Protein AF-A0A2P7ZU19-F1 (afdb_monomer_lite)

Structure (mmCIF, N/CA/C/O backbone):
data_AF-A0A2P7ZU19-F1
#
_entry.id   AF-A0A2P7ZU19-F1
#
loop_
_atom_site.group_PDB
_atom_site.id
_atom_site.type_symbol
_atom_site.label_atom_id
_atom_site.label_alt_id
_atom_site.label_comp_id
_atom_site.label_asym_id
_atom_site.label_entity_id
_atom_site.label_seq_id
_atom_site.pdbx_PDB_ins_code
_atom_site.Cartn_x
_atom_site.Cartn_y
_atom_site.Cartn_z
_atom_site.occupancy
_atom_site.B_iso_or_equiv
_atom_site.auth_seq_id
_atom_site.auth_comp_id
_atom_site.auth_asym_id
_atom_site.auth_atom_id
_atom_site.pdbx_PDB_model_num
ATOM 1 N N . MET A 1 1 ? 10.521 -4.221 1.120 1.00 96.62 1 MET A N 1
ATOM 2 C CA . MET A 1 1 ? 10.443 -3.025 1.988 1.00 96.62 1 MET A CA 1
ATOM 3 C C . MET A 1 1 ? 11.461 -1.994 1.527 1.00 96.62 1 MET A C 1
ATOM 5 O O . MET A 1 1 ? 12.602 -2.365 1.265 1.00 96.62 1 MET A O 1
ATOM 9 N N . ALA A 1 2 ? 11.048 -0.732 1.404 1.00 97.19 2 ALA A N 1
ATOM 10 C CA . ALA A 1 2 ? 11.942 0.398 1.151 1.00 97.19 2 ALA A CA 1
ATOM 11 C C . ALA A 1 2 ? 12.211 1.132 2.471 1.00 97.19 2 ALA A C 1
ATOM 13 O O . ALA A 1 2 ? 11.261 1.484 3.163 1.00 97.19 2 ALA A O 1
ATOM 14 N N . SER A 1 3 ? 13.476 1.331 2.839 1.00 97.44 3 SER A N 1
ATOM 15 C CA . SER A 1 3 ? 13.868 1.950 4.107 1.00 97.44 3 SER A CA 1
ATOM 16 C C . SER A 1 3 ? 15.050 2.905 3.942 1.00 97.44 3 SER A C 1
ATOM 18 O O . SER A 1 3 ? 15.648 3.008 2.871 1.00 97.44 3 SER A O 1
ATOM 20 N N . VAL A 1 4 ? 15.407 3.593 5.024 1.00 96.69 4 VAL A N 1
ATOM 21 C CA . VAL A 1 4 ? 16.641 4.383 5.163 1.00 96.69 4 VAL A CA 1
ATOM 22 C C . VAL A 1 4 ? 17.456 3.869 6.354 1.00 96.69 4 VAL A C 1
ATOM 24 O O . VAL A 1 4 ? 16.953 3.067 7.141 1.00 96.69 4 VAL A O 1
ATOM 27 N N . LYS A 1 5 ? 18.707 4.309 6.521 1.00 96.25 5 LYS A N 1
ATOM 28 C CA . LYS A 1 5 ? 19.600 3.878 7.616 1.00 96.25 5 LYS A CA 1
ATOM 29 C C . LYS A 1 5 ? 18.987 4.056 9.000 1.00 96.25 5 LYS A C 1
ATOM 31 O O . LYS A 1 5 ? 19.229 3.251 9.892 1.00 96.25 5 LYS A O 1
ATOM 36 N N . SER A 1 6 ? 18.222 5.128 9.188 1.00 96.38 6 SER A N 1
ATOM 37 C CA . SER A 1 6 ? 17.566 5.445 10.458 1.00 96.38 6 SER A CA 1
ATOM 38 C C . SER A 1 6 ? 16.278 4.651 10.699 1.00 96.38 6 SER A C 1
ATOM 40 O O . SER A 1 6 ? 15.742 4.698 11.808 1.00 96.38 6 SER A O 1
ATOM 42 N N . SER A 1 7 ? 15.771 3.926 9.696 1.00 96.25 7 SER A N 1
ATOM 43 C CA . SER A 1 7 ? 14.558 3.123 9.827 1.00 96.25 7 SER A CA 1
ATOM 44 C C . SER A 1 7 ? 14.768 1.960 10.792 1.00 96.25 7 SER A C 1
ATOM 46 O O . SER A 1 7 ? 15.716 1.184 10.676 1.00 96.25 7 SER A O 1
ATOM 48 N N . LYS A 1 8 ? 13.826 1.785 11.720 1.00 95.06 8 LYS A N 1
ATOM 49 C CA . LYS A 1 8 ? 13.806 0.645 12.639 1.00 95.06 8 LYS A CA 1
ATOM 50 C C . LYS A 1 8 ? 13.021 -0.497 12.006 1.00 95.06 8 LYS A C 1
ATOM 52 O O . LYS A 1 8 ? 11.802 -0.520 12.094 1.00 95.06 8 LYS A O 1
ATOM 57 N N . VAL A 1 9 ? 13.725 -1.430 11.371 1.00 96.38 9 VAL A N 1
ATOM 58 C CA . VAL A 1 9 ? 13.120 -2.557 10.630 1.00 96.38 9 VAL A CA 1
ATOM 59 C C . VAL A 1 9 ? 13.232 -3.906 11.350 1.00 96.38 9 VAL A C 1
ATOM 61 O O . VAL A 1 9 ? 12.776 -4.912 10.821 1.00 96.38 9 VAL A O 1
ATOM 64 N N . GLY A 1 10 ? 13.814 -3.938 12.558 1.00 96.44 10 GLY A N 1
ATOM 65 C CA . GLY A 1 10 ? 13.992 -5.171 13.344 1.00 96.44 10 GLY A CA 1
ATOM 66 C C . GLY A 1 10 ? 12.681 -5.880 13.695 1.00 96.44 10 GLY A C 1
ATOM 67 O O . GLY A 1 10 ? 12.653 -7.102 13.781 1.00 96.44 10 GLY A O 1
ATOM 68 N N . TRP A 1 11 ? 11.575 -5.130 13.762 1.00 96.81 11 TRP A N 1
ATOM 69 C CA . TRP A 1 11 ? 10.239 -5.680 13.999 1.00 96.81 11 TRP A CA 1
ATOM 70 C C . TRP A 1 11 ? 9.831 -6.740 12.967 1.00 96.81 11 TRP A C 1
ATOM 72 O O . TRP A 1 11 ? 9.008 -7.592 13.273 1.00 96.81 11 TRP A O 1
ATOM 82 N N . VAL A 1 12 ? 10.383 -6.698 11.745 1.00 97.31 12 VAL A N 1
ATOM 83 C CA . VAL A 1 12 ? 10.087 -7.695 10.706 1.00 97.31 12 VAL A CA 1
ATOM 84 C C . VAL A 1 12 ? 10.488 -9.085 11.186 1.00 97.31 12 VAL A C 1
ATOM 86 O O . VAL A 1 12 ? 9.725 -10.026 11.016 1.00 97.31 12 VAL A O 1
ATOM 89 N N . ASP A 1 13 ? 11.662 -9.198 11.804 1.00 96.75 13 ASP A N 1
ATOM 90 C CA . ASP A 1 13 ? 12.149 -10.460 12.354 1.00 96.75 13 ASP A CA 1
ATOM 91 C C . ASP A 1 13 ? 11.429 -10.833 13.649 1.00 96.75 13 ASP A C 1
ATOM 93 O O . ASP A 1 13 ? 11.136 -12.000 13.854 1.00 96.75 13 ASP A O 1
ATOM 97 N N . GLU A 1 14 ? 11.105 -9.855 14.497 1.00 96.25 14 GLU A N 1
ATOM 98 C CA . GLU A 1 14 ? 10.465 -10.095 15.799 1.00 96.25 14 GLU A CA 1
ATOM 99 C C . GLU A 1 14 ? 8.992 -10.533 15.676 1.00 96.25 14 GLU A C 1
ATOM 101 O O . GLU A 1 14 ? 8.523 -11.361 16.450 1.00 96.25 14 GLU A O 1
ATOM 106 N N . GLU A 1 15 ? 8.246 -9.984 14.716 1.00 96.81 15 GLU A N 1
ATOM 107 C CA . GLU A 1 15 ? 6.778 -10.111 14.657 1.00 96.81 15 GLU A CA 1
ATOM 108 C C . GLU A 1 15 ? 6.280 -11.044 13.555 1.00 96.81 15 GLU A C 1
ATOM 110 O O . GLU A 1 15 ? 5.115 -11.459 13.561 1.00 96.81 15 GLU A O 1
ATOM 115 N N . LEU A 1 16 ? 7.138 -11.328 12.573 1.00 97.00 16 LEU A N 1
ATOM 116 C CA . LEU A 1 16 ? 6.835 -12.190 11.433 1.00 97.00 16 LEU A CA 1
ATOM 117 C C . LEU A 1 16 ? 7.774 -13.404 11.375 1.00 97.00 16 LEU A C 1
ATOM 119 O O . LEU A 1 16 ? 7.839 -14.053 10.336 1.00 97.00 16 LEU A O 1
ATOM 123 N N . GLU A 1 17 ? 8.490 -13.734 12.457 1.00 96.81 17 GLU A N 1
ATOM 124 C CA . GLU A 1 17 ? 9.427 -14.872 12.514 1.00 96.81 17 GLU A CA 1
ATOM 125 C C . GLU A 1 17 ? 8.802 -16.184 12.014 1.00 96.81 17 GLU A C 1
ATOM 127 O O . GLU A 1 17 ? 9.419 -16.930 11.256 1.00 96.81 17 GLU A O 1
ATOM 132 N N . ASP A 1 18 ? 7.558 -16.452 12.415 1.00 96.94 18 ASP A N 1
ATOM 133 C CA . ASP A 1 18 ? 6.784 -17.641 12.046 1.00 96.94 18 ASP A CA 1
ATOM 134 C C . ASP A 1 18 ? 6.353 -17.649 10.572 1.00 96.94 18 ASP A C 1
ATOM 136 O O . ASP A 1 18 ? 6.031 -18.694 10.012 1.00 96.94 18 ASP A O 1
ATOM 140 N N . LEU A 1 19 ? 6.347 -16.479 9.940 1.00 96.56 19 LEU A N 1
ATOM 141 C CA . LEU A 1 19 ? 5.962 -16.274 8.552 1.00 96.56 19 LEU A CA 1
ATOM 142 C C . LEU A 1 19 ? 7.172 -16.202 7.613 1.00 96.56 19 LEU A C 1
ATOM 144 O O . LEU A 1 19 ? 7.014 -16.426 6.413 1.00 96.56 19 LEU A O 1
ATOM 148 N N . LEU A 1 20 ? 8.368 -15.922 8.131 1.00 97.12 20 LEU A N 1
ATOM 149 C CA . LEU A 1 20 ? 9.601 -15.795 7.360 1.00 97.12 20 LEU A CA 1
ATOM 150 C C . LEU A 1 20 ? 10.299 -17.144 7.152 1.00 97.12 20 LEU A C 1
ATOM 152 O O . LEU A 1 20 ? 10.302 -18.013 8.023 1.00 97.12 20 LEU A O 1
ATOM 156 N N . ALA A 1 21 ? 10.954 -17.313 6.004 1.00 94.62 21 ALA A N 1
ATOM 157 C CA . ALA A 1 21 ? 11.778 -18.482 5.728 1.00 94.62 21 ALA A CA 1
ATOM 158 C C . ALA A 1 21 ? 12.910 -18.621 6.776 1.00 94.62 21 ALA A C 1
ATOM 160 O O . ALA A 1 21 ? 13.563 -17.626 7.103 1.00 94.62 21 ALA A O 1
ATOM 161 N N . PRO A 1 22 ? 13.191 -19.841 7.280 1.00 94.81 22 PRO A N 1
ATOM 162 C CA . PRO A 1 22 ? 12.646 -21.130 6.837 1.00 94.81 22 PRO A CA 1
ATOM 163 C C . PRO A 1 22 ? 11.331 -21.562 7.518 1.00 94.81 22 PRO A C 1
ATOM 165 O O . PRO A 1 22 ? 10.803 -22.611 7.159 1.00 94.81 22 PRO A O 1
ATOM 168 N N . ASN A 1 23 ? 10.819 -20.810 8.495 1.00 94.75 23 ASN A N 1
ATOM 169 C CA . ASN A 1 23 ? 9.655 -21.201 9.303 1.00 94.75 23 ASN A CA 1
ATOM 170 C C . ASN A 1 23 ? 8.317 -20.978 8.582 1.00 94.75 23 ASN A C 1
ATOM 172 O O . ASN A 1 23 ? 7.347 -21.685 8.854 1.00 94.75 23 ASN A O 1
ATOM 176 N N . GLY A 1 24 ? 8.280 -20.031 7.647 1.00 95.00 24 GLY A N 1
ATOM 177 C CA . GLY A 1 24 ? 7.101 -19.692 6.866 1.00 95.00 24 GLY A CA 1
ATOM 178 C C . GLY A 1 24 ? 7.407 -19.355 5.403 1.00 95.00 24 GLY A C 1
ATOM 179 O O . GLY A 1 24 ? 8.545 -19.485 4.943 1.00 95.00 24 GLY A O 1
ATOM 180 N N . PRO A 1 25 ? 6.375 -18.958 4.638 1.00 94.12 25 PRO A N 1
ATOM 181 C CA . PRO A 1 25 ? 6.458 -18.819 3.186 1.00 94.12 25 PRO A CA 1
ATOM 182 C C . PRO A 1 25 ? 7.077 -17.498 2.704 1.00 94.12 25 PRO A C 1
ATOM 184 O O . PRO A 1 25 ? 7.287 -17.340 1.502 1.00 94.12 25 PRO A O 1
ATOM 187 N N . PHE A 1 26 ? 7.331 -16.525 3.585 1.00 94.88 26 PHE A N 1
ATOM 188 C CA . PHE A 1 26 ? 7.829 -15.214 3.180 1.00 94.88 26 PHE A CA 1
ATOM 189 C C . PHE A 1 26 ? 9.351 -15.155 3.098 1.00 94.88 26 PHE A C 1
ATOM 191 O O . PHE A 1 26 ? 10.073 -15.494 4.033 1.00 94.88 26 PHE A O 1
ATOM 198 N N . GLU A 1 27 ? 9.838 -14.568 2.012 1.00 96.06 27 GLU A N 1
ATOM 199 C CA . GLU A 1 27 ? 11.202 -14.066 1.913 1.00 96.06 27 GLU A CA 1
ATOM 200 C C . GLU A 1 27 ? 11.195 -12.542 2.061 1.00 96.06 27 GLU A C 1
ATOM 202 O O . GLU A 1 27 ? 10.410 -11.839 1.416 1.00 96.06 27 GLU A O 1
ATOM 207 N N . LYS A 1 28 ? 12.082 -12.004 2.905 1.00 95.69 28 LYS A N 1
ATOM 208 C CA . LYS A 1 28 ? 12.208 -10.555 3.100 1.00 95.69 28 LYS A CA 1
ATOM 209 C C . LYS A 1 28 ? 13.259 -9.954 2.166 1.00 95.69 28 LYS A C 1
ATOM 211 O O . LYS A 1 28 ? 14.366 -10.467 2.032 1.00 95.69 28 LYS A O 1
ATOM 216 N N . ALA A 1 29 ? 12.940 -8.793 1.599 1.00 97.19 29 ALA A N 1
ATOM 217 C CA . ALA A 1 29 ? 13.881 -7.940 0.878 1.00 97.19 29 ALA A CA 1
ATOM 218 C C . ALA A 1 29 ? 13.810 -6.515 1.446 1.00 97.19 29 ALA A C 1
ATOM 220 O O . ALA A 1 29 ? 12.841 -5.784 1.206 1.00 97.19 29 ALA A O 1
ATOM 221 N N . ILE A 1 30 ? 14.819 -6.134 2.231 1.00 97.50 30 ILE A N 1
ATOM 222 C CA . ILE A 1 30 ? 14.913 -4.824 2.888 1.00 97.50 30 ILE A CA 1
ATOM 223 C C . ILE A 1 30 ? 15.982 -4.003 2.171 1.00 97.50 30 ILE A C 1
ATOM 225 O O . ILE A 1 30 ? 17.168 -4.287 2.304 1.00 97.50 30 ILE A O 1
ATOM 229 N N . TYR A 1 31 ? 15.552 -3.005 1.401 1.00 98.12 31 TYR A N 1
ATOM 230 C CA . TYR A 1 31 ? 16.443 -2.092 0.686 1.00 98.12 31 TYR A CA 1
ATOM 231 C C . TYR A 1 31 ? 16.687 -0.826 1.501 1.00 98.12 31 TYR A C 1
ATOM 233 O O . TYR A 1 31 ? 15.724 -0.192 1.927 1.00 98.12 31 TYR A O 1
ATOM 241 N N . VAL A 1 32 ? 17.949 -0.408 1.621 1.00 97.81 32 VAL A N 1
ATOM 242 C CA . VAL A 1 32 ? 18.343 0.819 2.331 1.00 97.81 32 VAL A CA 1
ATOM 243 C C . VAL A 1 32 ? 18.733 1.897 1.318 1.00 97.81 32 VAL A C 1
ATOM 245 O O . VAL A 1 32 ? 19.755 1.796 0.640 1.00 97.81 32 VAL A O 1
ATOM 248 N N . ALA A 1 33 ? 17.895 2.924 1.174 1.00 96.06 33 ALA A N 1
ATOM 249 C CA . ALA A 1 33 ? 17.991 3.910 0.097 1.00 96.06 33 ALA A CA 1
ATOM 250 C C . ALA A 1 33 ? 19.256 4.783 0.177 1.00 96.06 33 ALA A C 1
ATOM 252 O O . ALA A 1 33 ? 19.894 5.068 -0.837 1.00 96.06 33 ALA A O 1
ATOM 253 N N . ASP A 1 34 ? 19.630 5.191 1.387 1.00 96.12 34 ASP A N 1
ATOM 254 C CA . ASP A 1 34 ? 20.738 6.093 1.709 1.00 96.12 34 ASP A CA 1
ATOM 255 C C . ASP A 1 34 ? 22.005 5.352 2.186 1.00 96.12 34 ASP A C 1
ATOM 257 O O . ASP A 1 34 ? 22.916 5.961 2.755 1.00 96.12 34 ASP A O 1
ATOM 261 N N . ASP A 1 35 ? 22.110 4.045 1.906 1.00 96.06 35 ASP A N 1
ATOM 262 C CA . ASP A 1 35 ? 23.300 3.238 2.183 1.00 96.06 35 ASP A CA 1
ATOM 263 C C . ASP A 1 35 ? 23.800 2.447 0.973 1.00 96.06 35 ASP A C 1
ATOM 265 O O . ASP A 1 35 ? 23.305 1.370 0.661 1.00 96.06 35 ASP A O 1
ATOM 269 N N . ARG A 1 36 ? 24.876 2.919 0.340 1.00 93.75 36 ARG A N 1
ATOM 270 C CA . ARG A 1 36 ? 25.523 2.184 -0.763 1.00 93.75 36 ARG A CA 1
ATOM 271 C C . ARG A 1 36 ? 26.266 0.919 -0.322 1.00 93.75 36 ARG A C 1
ATOM 273 O O . ARG A 1 36 ? 26.723 0.166 -1.173 1.00 93.75 36 ARG A O 1
ATOM 280 N N . THR A 1 37 ? 26.450 0.715 0.982 1.00 95.12 37 THR A N 1
ATOM 281 C CA . THR A 1 37 ? 27.126 -0.469 1.533 1.00 95.12 37 THR A CA 1
ATOM 282 C C . THR A 1 37 ? 26.150 -1.544 2.004 1.00 95.12 37 THR A C 1
ATOM 284 O O . THR A 1 37 ? 26.572 -2.670 2.261 1.00 95.12 37 THR A O 1
ATOM 287 N N . ALA A 1 38 ? 24.850 -1.234 2.076 1.00 96.19 38 ALA A N 1
ATOM 288 C CA . ALA A 1 38 ? 23.836 -2.214 2.438 1.00 96.19 38 ALA A CA 1
ATOM 289 C C . ALA A 1 38 ? 23.743 -3.319 1.369 1.00 96.19 38 ALA A C 1
ATOM 291 O O . ALA A 1 38 ? 23.893 -3.024 0.184 1.00 96.19 38 ALA A O 1
ATOM 292 N N . PRO A 1 39 ? 23.448 -4.582 1.732 1.00 95.56 39 PRO A N 1
ATOM 293 C CA . PRO A 1 39 ? 23.344 -5.671 0.757 1.00 95.56 39 PRO A CA 1
ATOM 294 C C . PRO A 1 39 ? 22.329 -5.405 -0.362 1.00 95.56 39 PRO A C 1
ATOM 296 O O . PRO A 1 39 ? 22.586 -5.720 -1.521 1.00 95.56 39 PRO A O 1
ATOM 299 N N . LEU A 1 40 ? 21.195 -4.787 -0.020 1.00 97.31 40 LEU A N 1
ATOM 300 C CA . LEU A 1 40 ? 20.184 -4.331 -0.967 1.00 97.31 40 LEU A CA 1
ATOM 301 C C . LEU A 1 40 ? 20.088 -2.806 -0.890 1.00 97.31 40 LEU A C 1
ATOM 303 O O . LEU A 1 40 ? 19.724 -2.241 0.141 1.00 97.31 40 LEU A O 1
ATOM 307 N N . HIS A 1 41 ? 20.412 -2.140 -1.991 1.00 96.00 41 HIS A N 1
ATOM 308 C CA . HIS A 1 41 ? 20.367 -0.686 -2.118 1.00 96.00 41 HIS A CA 1
ATOM 309 C C . HIS A 1 41 ? 20.045 -0.297 -3.568 1.00 96.00 41 HIS A C 1
ATOM 311 O O . HIS A 1 41 ? 20.339 -1.058 -4.494 1.00 96.00 41 HIS A O 1
ATOM 317 N N . PRO A 1 42 ? 19.415 0.865 -3.810 1.00 92.69 42 PRO A N 1
ATOM 318 C CA . PRO A 1 42 ? 19.165 1.330 -5.166 1.00 92.69 42 PRO A CA 1
ATOM 319 C C . PRO A 1 42 ? 20.456 1.846 -5.818 1.00 92.69 42 PRO A C 1
ATOM 321 O O . PRO A 1 42 ? 21.357 2.350 -5.151 1.00 92.69 42 PRO A O 1
ATOM 324 N N . ILE A 1 43 ? 20.504 1.830 -7.155 1.00 90.44 43 ILE A N 1
ATOM 325 C CA . ILE A 1 43 ? 21.625 2.389 -7.943 1.00 90.44 43 ILE A CA 1
ATOM 326 C C . ILE A 1 43 ? 21.886 3.864 -7.584 1.00 90.44 43 ILE A C 1
ATOM 328 O O . ILE A 1 43 ? 23.020 4.344 -7.590 1.00 90.44 43 ILE A O 1
ATOM 332 N N . ARG A 1 44 ? 20.818 4.605 -7.280 1.00 93.19 44 ARG A N 1
ATOM 333 C CA . ARG A 1 44 ? 20.856 5.993 -6.825 1.00 93.19 44 ARG A CA 1
ATOM 334 C C . ARG A 1 44 ? 19.655 6.245 -5.922 1.00 93.19 44 ARG A C 1
ATOM 336 O O . ARG A 1 44 ? 18.554 5.807 -6.244 1.00 93.19 44 ARG A O 1
ATOM 343 N N . ASN A 1 45 ? 19.868 6.993 -4.843 1.00 94.88 45 ASN A N 1
ATOM 344 C CA . ASN A 1 45 ? 18.797 7.466 -3.976 1.00 94.88 45 ASN A CA 1
ATOM 345 C C . ASN A 1 45 ? 18.039 8.614 -4.670 1.00 94.88 45 ASN A C 1
ATOM 347 O O . ASN A 1 45 ? 18.457 9.770 -4.597 1.00 94.88 45 ASN A O 1
ATOM 351 N N . LYS A 1 46 ? 17.040 8.265 -5.488 1.00 96.12 46 LYS A N 1
ATOM 352 C CA . LYS A 1 46 ? 16.134 9.200 -6.169 1.00 96.12 46 LYS A CA 1
ATOM 353 C C . LYS A 1 46 ? 14.817 8.502 -6.519 1.00 96.12 46 LYS A C 1
ATOM 355 O O . LYS A 1 46 ? 14.854 7.387 -7.034 1.00 96.12 46 LYS A O 1
ATOM 360 N N . GLY A 1 47 ? 13.693 9.186 -6.342 1.00 94.81 47 GLY A N 1
ATOM 361 C CA . GLY A 1 47 ? 12.334 8.687 -6.513 1.00 94.81 47 GLY A CA 1
ATOM 362 C C . GLY A 1 47 ? 11.815 7.907 -5.311 1.00 94.81 47 GLY A C 1
ATOM 363 O O . GLY A 1 47 ? 10.958 7.052 -5.511 1.00 94.81 47 GLY A O 1
ATOM 364 N N . HIS A 1 48 ? 12.359 8.154 -4.113 1.00 94.50 48 HIS A N 1
ATOM 365 C CA . HIS A 1 48 ? 12.004 7.451 -2.873 1.00 94.50 48 HIS A CA 1
ATOM 366 C C . HIS A 1 48 ? 11.851 5.917 -3.061 1.00 94.50 48 HIS A C 1
ATOM 368 O O . HIS A 1 48 ? 12.723 5.258 -3.640 1.00 94.50 48 HIS A O 1
ATOM 374 N N . GLU A 1 49 ? 10.744 5.331 -2.593 1.00 95.56 49 GLU A N 1
ATOM 375 C CA . GLU A 1 49 ? 10.432 3.908 -2.673 1.00 95.56 49 GLU A CA 1
ATOM 376 C C . GLU A 1 49 ? 10.268 3.404 -4.111 1.00 95.56 49 GLU A C 1
ATOM 378 O O . GLU A 1 49 ? 10.530 2.231 -4.382 1.00 95.56 49 GLU A O 1
ATOM 383 N N . ALA A 1 50 ? 9.928 4.276 -5.066 1.00 97.44 50 ALA A N 1
ATOM 384 C CA . ALA A 1 50 ? 9.630 3.857 -6.430 1.00 97.44 50 ALA A CA 1
ATOM 385 C C . ALA A 1 50 ? 10.833 3.244 -7.149 1.00 97.44 50 ALA A C 1
ATOM 387 O O . ALA A 1 50 ? 10.705 2.205 -7.802 1.00 97.44 50 ALA A O 1
ATOM 388 N N . THR A 1 51 ? 12.028 3.818 -6.986 1.00 97.25 51 THR A N 1
ATOM 389 C CA . THR A 1 51 ? 13.251 3.226 -7.557 1.00 97.25 51 THR A CA 1
ATOM 390 C C . THR A 1 51 ? 13.585 1.885 -6.911 1.00 97.25 51 THR A C 1
ATOM 392 O O . THR A 1 51 ? 14.076 0.985 -7.599 1.00 97.25 51 THR A O 1
ATOM 395 N N . ILE A 1 52 ? 13.305 1.722 -5.616 1.00 97.88 52 ILE A N 1
ATOM 396 C CA . ILE A 1 52 ? 13.512 0.462 -4.896 1.00 97.88 52 ILE A CA 1
ATOM 397 C C . ILE A 1 52 ? 12.540 -0.605 -5.405 1.00 97.88 52 ILE A C 1
ATOM 399 O O . ILE A 1 52 ? 12.981 -1.688 -5.788 1.00 97.88 52 ILE A O 1
ATOM 403 N N . TYR A 1 53 ? 11.243 -0.299 -5.480 1.00 98.56 53 TYR A N 1
ATOM 404 C CA . TYR A 1 53 ? 10.218 -1.243 -5.932 1.00 98.56 53 TYR A CA 1
ATOM 405 C C . TYR A 1 53 ? 10.461 -1.686 -7.373 1.00 98.56 53 TYR A C 1
ATOM 407 O O . TYR A 1 53 ? 10.443 -2.882 -7.667 1.00 98.56 53 TYR A O 1
ATOM 415 N N . LEU A 1 54 ? 10.794 -0.744 -8.262 1.00 98.38 54 LEU A N 1
ATOM 416 C CA . LEU A 1 54 ? 11.165 -1.068 -9.637 1.00 98.38 54 LEU A CA 1
ATOM 417 C C . LEU A 1 54 ? 12.438 -1.913 -9.702 1.00 98.38 54 LEU A C 1
ATOM 419 O O . LEU A 1 54 ? 12.506 -2.824 -10.521 1.00 98.38 54 LEU A O 1
ATOM 423 N N . SER A 1 55 ? 13.439 -1.647 -8.857 1.00 97.81 55 SER A N 1
ATOM 424 C CA . SER A 1 55 ? 14.666 -2.454 -8.834 1.00 97.81 55 SER A CA 1
ATOM 425 C C . SER A 1 55 ? 14.383 -3.883 -8.381 1.00 97.81 55 SER A C 1
ATOM 427 O O . SER A 1 55 ? 14.766 -4.804 -9.091 1.00 97.81 55 SER A O 1
ATOM 429 N N . TYR A 1 56 ? 13.602 -4.075 -7.313 1.00 98.25 56 TYR A N 1
ATOM 430 C CA . TYR A 1 56 ? 13.162 -5.409 -6.895 1.00 98.25 56 TYR A CA 1
ATOM 431 C C . TYR A 1 56 ? 12.463 -6.165 -8.034 1.00 98.25 56 TYR A C 1
ATOM 433 O O . TYR A 1 56 ? 12.827 -7.305 -8.322 1.00 98.25 56 TYR A O 1
ATOM 441 N N . ILE A 1 57 ? 11.508 -5.523 -8.720 1.00 98.62 57 ILE A N 1
ATOM 442 C CA . ILE A 1 57 ? 10.786 -6.132 -9.847 1.00 98.62 57 ILE A CA 1
ATOM 443 C C . ILE A 1 57 ? 11.749 -6.522 -10.974 1.00 98.62 57 ILE A C 1
ATOM 445 O O . ILE A 1 57 ? 11.657 -7.622 -11.510 1.00 98.62 57 ILE A O 1
ATOM 449 N N . ILE A 1 58 ? 12.674 -5.635 -11.347 1.00 98.38 58 ILE A N 1
ATOM 450 C CA . ILE A 1 58 ? 13.628 -5.868 -12.441 1.00 98.38 58 ILE A CA 1
ATOM 451 C C . ILE A 1 58 ? 14.583 -7.017 -12.102 1.00 98.38 58 ILE A C 1
ATOM 453 O O . ILE A 1 58 ? 14.819 -7.889 -12.945 1.00 98.38 58 ILE A O 1
ATOM 457 N N . ASP A 1 59 ? 15.121 -7.020 -10.888 1.00 97.44 59 ASP A N 1
ATOM 458 C CA . ASP A 1 59 ? 16.152 -7.964 -10.463 1.00 97.44 59 ASP A CA 1
ATOM 459 C C . ASP A 1 59 ? 15.564 -9.371 -10.265 1.00 97.44 59 ASP A C 1
ATOM 461 O O . ASP A 1 59 ? 16.229 -10.367 -10.547 1.00 97.44 59 ASP A O 1
ATOM 465 N N . ASN A 1 60 ? 14.285 -9.456 -9.881 1.00 98.00 60 ASN A N 1
ATOM 466 C CA . ASN A 1 60 ? 13.596 -10.716 -9.602 1.00 98.00 60 ASN A CA 1
ATOM 467 C C . ASN A 1 60 ? 12.612 -11.154 -10.692 1.00 98.00 60 ASN A C 1
ATOM 469 O O . ASN A 1 60 ? 12.000 -12.201 -10.533 1.00 98.00 60 ASN A O 1
ATOM 473 N N . TYR A 1 61 ? 12.464 -10.419 -11.799 1.00 98.62 61 TYR A N 1
ATOM 474 C CA . TYR A 1 61 ? 11.414 -10.619 -12.817 1.00 98.62 61 TYR A CA 1
ATOM 475 C C . TYR A 1 61 ? 11.183 -12.094 -13.228 1.00 98.62 61 TYR A C 1
ATOM 477 O O . TYR A 1 61 ? 10.054 -12.597 -13.303 1.00 98.62 61 TYR A O 1
ATOM 485 N N . ASP A 1 62 ? 12.275 -12.832 -13.425 1.00 98.19 62 ASP A N 1
ATOM 486 C CA . ASP A 1 62 ? 12.259 -14.226 -13.880 1.00 98.19 62 ASP A CA 1
ATOM 487 C C . ASP A 1 62 ? 12.036 -15.238 -12.735 1.00 98.19 62 ASP A C 1
ATOM 489 O O . ASP A 1 62 ? 11.679 -16.391 -12.981 1.00 98.19 62 ASP A O 1
ATOM 493 N N . LYS A 1 63 ? 12.155 -14.796 -11.479 1.00 97.44 63 LYS A N 1
ATOM 494 C CA . LYS A 1 63 ? 12.067 -15.597 -10.246 1.00 97.44 63 LYS A CA 1
ATOM 495 C C . LYS A 1 63 ? 11.054 -15.049 -9.228 1.00 97.44 63 LYS A C 1
ATOM 497 O O . LYS A 1 63 ? 11.146 -15.371 -8.051 1.00 97.44 63 LYS A O 1
ATOM 502 N N . LEU A 1 64 ? 10.104 -14.223 -9.669 1.00 97.88 64 LEU A N 1
ATOM 503 C CA . LEU A 1 64 ? 9.104 -13.618 -8.786 1.00 97.88 64 LEU A CA 1
ATOM 504 C C . LEU A 1 64 ? 8.328 -14.691 -7.994 1.00 97.88 64 LEU A C 1
ATOM 506 O O . LEU A 1 64 ? 7.935 -15.709 -8.595 1.00 97.88 64 LEU A O 1
ATOM 510 N N . PRO A 1 65 ? 8.071 -14.452 -6.692 1.00 97.56 65 PRO A N 1
ATOM 511 C CA . PRO A 1 65 ? 7.128 -15.252 -5.917 1.00 97.56 65 PRO A CA 1
ATOM 512 C C . PRO A 1 65 ? 5.707 -15.023 -6.438 1.00 97.56 65 PRO A C 1
ATOM 514 O O . PRO A 1 65 ? 5.462 -14.055 -7.158 1.00 97.56 65 PRO A O 1
ATOM 517 N N . ASP A 1 66 ? 4.763 -15.883 -6.057 1.00 98.00 66 ASP A N 1
ATOM 518 C CA . ASP A 1 66 ? 3.369 -15.779 -6.514 1.00 98.00 66 ASP A CA 1
ATOM 519 C C . ASP A 1 66 ? 2.711 -14.456 -6.093 1.00 98.00 66 ASP A C 1
ATOM 521 O O . ASP A 1 66 ? 1.932 -13.879 -6.856 1.00 98.00 66 ASP A O 1
ATOM 525 N N . VAL A 1 67 ? 3.101 -13.934 -4.924 1.00 98.50 67 VAL A N 1
ATOM 526 C CA . VAL A 1 67 ? 2.717 -12.617 -4.410 1.00 98.50 67 VAL A CA 1
ATOM 527 C C . VAL A 1 67 ? 3.955 -11.855 -3.930 1.00 98.50 67 VAL A C 1
ATOM 529 O O . VAL A 1 67 ? 4.774 -12.385 -3.184 1.00 98.50 67 VAL A O 1
ATOM 532 N N . SER A 1 68 ? 4.084 -10.590 -4.331 1.00 98.69 68 SER A N 1
ATOM 533 C CA . SER A 1 68 ? 5.090 -9.645 -3.824 1.00 98.69 68 SER A CA 1
ATOM 534 C C . SER A 1 68 ? 4.412 -8.501 -3.071 1.00 98.69 68 SER A C 1
ATOM 536 O O . SER A 1 68 ? 3.472 -7.903 -3.592 1.00 98.69 68 SER A O 1
ATOM 538 N N . ILE A 1 69 ? 4.904 -8.172 -1.871 1.00 98.62 69 ILE A N 1
ATOM 539 C CA . ILE A 1 69 ? 4.354 -7.113 -1.009 1.00 98.62 69 ILE A CA 1
ATOM 540 C C . ILE A 1 69 ? 5.353 -5.949 -0.911 1.00 98.62 69 ILE A C 1
ATOM 542 O O . ILE A 1 69 ? 6.503 -6.119 -0.493 1.00 98.62 69 ILE A O 1
ATOM 546 N N . PHE A 1 70 ? 4.906 -4.752 -1.283 1.00 98.62 70 PHE A N 1
ATOM 547 C CA . PHE A 1 70 ? 5.691 -3.520 -1.312 1.00 98.62 70 PHE A CA 1
ATOM 548 C C . PHE A 1 70 ? 5.201 -2.586 -0.206 1.00 98.62 70 PHE A C 1
ATOM 550 O O . PHE A 1 70 ? 4.026 -2.231 -0.167 1.00 98.62 70 PHE A O 1
ATOM 557 N N . VAL A 1 71 ? 6.092 -2.245 0.728 1.00 98.19 71 VAL A N 1
ATOM 558 C CA . VAL A 1 71 ? 5.762 -1.502 1.957 1.00 98.19 71 VAL A CA 1
ATOM 559 C C . VAL A 1 71 ? 6.864 -0.527 2.357 1.00 98.19 71 VAL A C 1
ATOM 561 O O . VAL A 1 71 ? 8.033 -0.694 1.962 1.00 98.19 71 VAL A O 1
ATOM 564 N N . HIS A 1 72 ? 6.473 0.466 3.152 1.00 96.69 72 HIS A N 1
ATOM 565 C CA . HIS A 1 72 ? 7.349 1.367 3.899 1.00 96.69 72 HIS A CA 1
ATOM 566 C C . HIS A 1 72 ? 7.905 0.659 5.156 1.00 96.69 72 HIS A C 1
ATOM 568 O O . HIS A 1 72 ? 7.499 -0.471 5.446 1.00 96.69 72 HIS A O 1
ATOM 574 N N . PRO A 1 73 ? 8.864 1.254 5.892 1.00 96.38 73 PRO A N 1
ATOM 575 C CA . PRO A 1 73 ? 9.506 0.575 7.014 1.00 96.38 73 PRO A CA 1
ATOM 576 C C . PRO A 1 73 ? 8.770 0.747 8.350 1.00 96.38 73 PRO A C 1
ATOM 578 O O . PRO A 1 73 ? 9.032 -0.005 9.291 1.00 96.38 73 PRO A O 1
ATOM 581 N N . ASP A 1 74 ? 7.878 1.732 8.454 1.00 96.00 74 ASP A N 1
ATOM 582 C CA . ASP A 1 74 ? 7.196 2.080 9.697 1.00 96.00 74 ASP A CA 1
ATOM 583 C C . ASP A 1 74 ? 6.088 1.073 10.028 1.00 96.00 74 ASP A C 1
ATOM 585 O O . ASP A 1 74 ? 5.070 0.991 9.338 1.00 96.00 74 ASP A O 1
ATOM 589 N N . ARG A 1 75 ? 6.272 0.320 11.122 1.00 95.31 75 ARG A N 1
ATOM 590 C CA . ARG A 1 75 ? 5.278 -0.652 11.599 1.00 95.31 75 ARG A CA 1
ATOM 591 C C . ARG A 1 75 ? 3.958 0.014 11.981 1.00 95.31 75 ARG A C 1
ATOM 593 O O . ARG A 1 75 ? 2.905 -0.464 11.581 1.00 95.31 75 ARG A O 1
ATOM 600 N N . TRP A 1 76 ? 4.022 1.114 12.732 1.00 96.06 76 TRP A N 1
ATOM 601 C CA . TRP A 1 76 ? 2.851 1.873 13.169 1.00 96.06 76 TRP A CA 1
ATOM 602 C C . TRP A 1 76 ? 2.859 3.266 12.561 1.00 96.06 76 TRP A C 1
ATOM 604 O O . TRP A 1 76 ? 3.734 4.078 12.856 1.00 96.06 76 TRP A O 1
ATOM 614 N N . THR A 1 7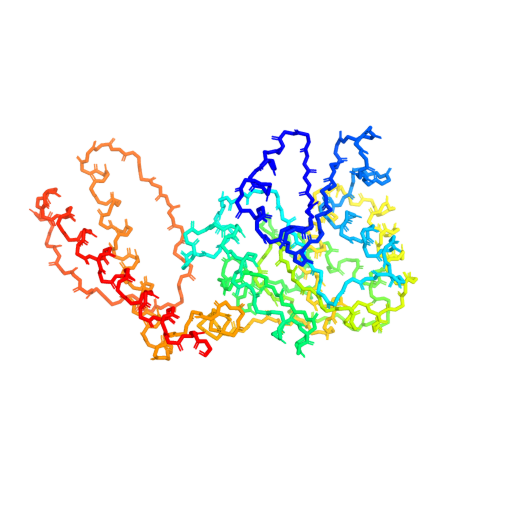7 ? 1.871 3.554 11.724 1.00 92.69 77 THR A N 1
ATOM 615 C CA . THR A 1 77 ? 1.758 4.836 11.022 1.00 92.69 77 THR A CA 1
ATOM 616 C C . THR A 1 77 ? 0.314 5.089 10.605 1.00 92.69 77 THR A C 1
ATOM 618 O O . THR A 1 77 ? -0.464 4.161 10.413 1.00 92.69 77 THR A O 1
ATOM 621 N N . TRP A 1 78 ? -0.052 6.361 10.461 1.00 89.94 78 TRP A N 1
ATOM 622 C CA . TRP A 1 78 ? -1.414 6.810 10.152 1.00 89.94 78 TRP A CA 1
ATOM 623 C C . TRP A 1 78 ? -1.960 6.262 8.823 1.00 89.94 78 TRP A C 1
ATOM 625 O O . TRP A 1 78 ? -3.171 6.183 8.633 1.00 89.94 78 TRP A O 1
ATOM 635 N N . HIS A 1 79 ? -1.077 5.905 7.886 1.00 87.94 79 HIS A N 1
ATOM 636 C CA . HIS A 1 79 ? -1.465 5.376 6.578 1.00 87.94 79 HIS A CA 1
ATOM 637 C C . HIS A 1 79 ? -1.608 3.844 6.560 1.00 87.94 79 HIS A C 1
ATOM 639 O O . HIS A 1 79 ? -1.789 3.264 5.490 1.00 87.94 79 HIS A O 1
ATOM 645 N N . ASN A 1 80 ? -1.524 3.183 7.716 1.00 94.75 80 ASN A N 1
ATOM 646 C CA . ASN A 1 80 ? -1.891 1.777 7.870 1.00 94.75 80 ASN A CA 1
ATOM 647 C C . ASN A 1 80 ? -3.383 1.638 8.213 1.00 94.75 80 ASN A C 1
ATOM 649 O O . ASN A 1 80 ? -4.114 2.615 8.362 1.00 94.75 80 ASN A O 1
ATOM 653 N N . ASN A 1 81 ? -3.864 0.401 8.274 1.00 94.56 81 ASN A N 1
ATOM 654 C CA . ASN A 1 81 ? -5.278 0.124 8.471 1.00 94.56 81 ASN A CA 1
ATOM 655 C C . ASN A 1 81 ? -5.694 0.263 9.944 1.00 94.56 81 ASN A C 1
ATOM 657 O O . ASN A 1 81 ? -5.299 -0.534 10.790 1.00 94.56 81 ASN A O 1
ATOM 661 N N . GLU A 1 82 ? -6.587 1.217 10.216 1.00 92.56 82 GLU A N 1
ATOM 662 C CA . GLU A 1 82 ? -7.113 1.503 11.562 1.00 92.56 82 GLU A CA 1
ATOM 663 C C . GLU A 1 82 ? -7.775 0.297 12.256 1.00 92.56 82 GLU A C 1
ATOM 665 O O . GLU A 1 82 ? -7.542 0.062 13.438 1.00 92.56 82 GLU A O 1
ATOM 670 N N . LEU A 1 83 ? -8.531 -0.535 11.525 1.00 94.25 83 LEU A N 1
ATOM 671 C CA . LEU A 1 83 ? -9.121 -1.769 12.074 1.00 94.25 83 LEU A CA 1
ATOM 672 C C . LEU A 1 83 ? -8.084 -2.829 12.484 1.00 94.25 83 LEU A C 1
ATOM 674 O O . LEU A 1 83 ? -8.443 -3.848 13.064 1.00 94.25 83 LEU A O 1
ATOM 678 N N . MET A 1 84 ? -6.808 -2.594 12.193 1.00 93.81 84 MET A N 1
ATOM 679 C CA . MET A 1 84 ? -5.673 -3.426 12.591 1.00 93.81 84 MET A CA 1
ATOM 680 C C . MET A 1 84 ? -4.712 -2.631 13.479 1.00 93.81 84 MET A C 1
ATOM 682 O O . MET A 1 84 ? -3.507 -2.856 13.450 1.00 93.81 84 MET A O 1
ATOM 686 N N . ASP A 1 85 ? -5.240 -1.647 14.213 1.00 93.88 85 ASP A N 1
ATOM 687 C CA . ASP A 1 85 ? -4.490 -0.796 15.138 1.00 93.88 85 ASP A CA 1
ATOM 688 C C . ASP A 1 85 ? -3.293 -0.090 14.466 1.00 93.88 85 ASP A C 1
ATOM 690 O O . ASP A 1 85 ? -2.275 0.202 15.095 1.00 93.88 85 ASP A O 1
ATOM 694 N N . ASN A 1 86 ? -3.426 0.196 13.162 1.00 95.56 86 ASN A N 1
ATOM 695 C CA . ASN A 1 86 ? -2.389 0.774 12.308 1.00 95.56 86 ASN A CA 1
ATOM 696 C C . ASN A 1 86 ? -1.086 -0.051 12.245 1.00 95.56 86 ASN A C 1
ATOM 698 O O . ASN A 1 86 ? -0.033 0.496 11.908 1.00 95.56 86 ASN A O 1
ATOM 702 N N . ASP A 1 87 ? -1.144 -1.352 12.541 1.00 97.31 87 ASP A N 1
ATOM 703 C CA . ASP A 1 87 ? 0.006 -2.258 12.552 1.00 97.31 87 ASP A CA 1
ATOM 704 C C . ASP A 1 87 ? 0.234 -2.922 11.182 1.00 97.31 87 ASP A C 1
ATOM 706 O O . ASP A 1 87 ? -0.570 -3.729 10.702 1.00 97.31 87 ASP A O 1
ATOM 710 N N . LEU A 1 88 ? 1.379 -2.622 10.567 1.00 97.25 88 LEU A N 1
ATOM 711 C CA . LEU A 1 88 ? 1.814 -3.221 9.308 1.00 97.25 88 LEU A CA 1
ATOM 712 C C . LEU A 1 88 ? 2.080 -4.726 9.434 1.00 97.25 88 LEU A C 1
ATOM 714 O O . LEU A 1 88 ? 1.830 -5.461 8.479 1.00 97.25 88 LEU A O 1
ATOM 718 N N . ALA A 1 89 ? 2.561 -5.203 10.588 1.00 97.38 89 ALA A N 1
ATOM 719 C CA . ALA A 1 89 ? 2.791 -6.631 10.805 1.00 97.38 89 ALA A CA 1
ATOM 720 C C . ALA A 1 89 ? 1.465 -7.400 10.736 1.00 97.38 89 ALA A C 1
ATOM 722 O O . ALA A 1 89 ? 1.361 -8.410 10.037 1.00 97.38 89 ALA A O 1
ATOM 723 N N . GLY A 1 90 ? 0.421 -6.853 11.369 1.00 96.25 90 GLY A N 1
ATOM 724 C CA . GLY A 1 90 ? -0.949 -7.334 11.228 1.00 96.25 90 GLY A CA 1
ATOM 725 C C . GLY A 1 90 ? -1.390 -7.343 9.765 1.00 96.25 90 GLY A C 1
ATOM 726 O O . GLY A 1 90 ? -1.825 -8.379 9.265 1.00 96.25 90 GLY A O 1
ATOM 727 N N . MET A 1 91 ? -1.238 -6.222 9.053 1.00 97.19 91 MET A N 1
ATOM 728 C CA . MET A 1 91 ? -1.621 -6.130 7.637 1.00 97.19 91 MET A CA 1
ATOM 729 C C . MET A 1 91 ? -0.940 -7.201 6.775 1.00 97.19 91 MET A C 1
ATOM 731 O O . MET A 1 91 ? -1.610 -7.834 5.970 1.00 97.19 91 MET A O 1
ATOM 735 N N . ILE A 1 92 ? 0.358 -7.456 6.952 1.00 97.31 92 ILE A N 1
ATOM 736 C CA . ILE A 1 92 ? 1.067 -8.507 6.203 1.00 97.31 92 ILE A CA 1
ATOM 737 C C . ILE A 1 92 ? 0.527 -9.897 6.562 1.00 97.31 92 ILE A C 1
ATOM 739 O O . ILE A 1 92 ? 0.265 -10.698 5.667 1.00 97.31 92 ILE A O 1
ATOM 743 N N . ARG A 1 93 ? 0.322 -10.174 7.854 1.00 95.88 93 ARG A N 1
ATOM 744 C CA . ARG A 1 93 ? -0.127 -11.479 8.362 1.00 95.88 93 ARG A CA 1
ATOM 745 C C . ARG A 1 93 ? -1.518 -11.874 7.871 1.00 95.88 93 ARG A C 1
ATOM 747 O O . ARG A 1 93 ? -1.742 -13.039 7.559 1.00 95.88 93 ARG A O 1
ATOM 754 N N . TYR A 1 94 ? -2.453 -10.929 7.840 1.00 95.88 94 TYR A N 1
ATOM 755 C CA . TYR A 1 94 ? -3.844 -11.214 7.476 1.00 95.88 94 TYR A CA 1
ATOM 756 C C . TYR A 1 94 ? -4.150 -10.994 5.992 1.00 95.88 94 TYR A C 1
ATOM 758 O O . TYR A 1 94 ? -5.260 -11.312 5.564 1.00 95.88 94 TYR A O 1
ATOM 766 N N . LEU A 1 95 ? -3.199 -10.473 5.206 1.00 97.81 95 LEU A N 1
ATOM 767 C CA . LEU A 1 95 ? -3.389 -10.278 3.773 1.00 97.81 95 LEU A CA 1
ATOM 768 C C . LEU A 1 95 ? -3.707 -11.615 3.088 1.00 97.81 95 LEU A C 1
ATOM 770 O O . LEU A 1 95 ? -2.903 -12.544 3.116 1.00 97.81 95 LEU A O 1
ATOM 774 N N . LYS A 1 96 ? -4.864 -11.696 2.431 1.00 96.94 96 LYS A N 1
ATOM 775 C CA . LYS A 1 96 ? -5.313 -12.884 1.700 1.00 96.94 96 LYS A CA 1
ATOM 776 C C . LYS A 1 96 ? -4.595 -12.985 0.348 1.00 96.94 96 LYS A C 1
ATOM 778 O O . LYS A 1 96 ? -4.865 -12.162 -0.536 1.00 96.94 96 LYS A O 1
ATOM 783 N N . PRO A 1 97 ? -3.698 -13.966 0.134 1.00 96.44 97 PRO A N 1
ATOM 784 C CA . PRO A 1 97 ? -2.980 -14.086 -1.132 1.00 96.44 97 PRO A CA 1
ATOM 785 C C . PRO A 1 97 ? -3.927 -14.362 -2.307 1.00 96.44 97 PRO A C 1
ATOM 787 O O . PRO A 1 97 ? -3.675 -13.881 -3.409 1.00 96.44 97 PRO A O 1
ATOM 790 N N . GLU A 1 98 ? -5.057 -15.038 -2.080 1.00 96.56 98 GLU A N 1
ATOM 791 C CA . GLU A 1 98 ? -6.065 -15.328 -3.107 1.00 96.56 98 GLU A CA 1
ATOM 792 C C . GLU A 1 98 ? -6.635 -14.039 -3.704 1.00 96.56 98 GLU A C 1
ATOM 794 O O . GLU A 1 98 ? -6.799 -13.935 -4.919 1.00 96.56 98 GLU A O 1
ATOM 799 N N . LYS A 1 99 ? -6.875 -13.025 -2.863 1.00 97.50 99 LYS A N 1
ATOM 800 C CA . LYS A 1 99 ? -7.329 -11.700 -3.296 1.00 97.50 99 LYS A CA 1
ATOM 801 C C . LYS A 1 99 ? -6.285 -11.011 -4.172 1.00 97.50 99 LYS A C 1
ATOM 803 O O . LYS A 1 99 ? -6.639 -10.402 -5.180 1.00 97.50 99 LYS A O 1
ATOM 808 N N . VAL A 1 100 ? -5.005 -11.123 -3.812 1.00 98.56 100 VAL A N 1
ATOM 809 C CA . VAL A 1 100 ? -3.903 -10.538 -4.590 1.00 98.56 100 VAL A CA 1
ATOM 810 C C . VAL A 1 100 ? -3.736 -11.244 -5.930 1.00 98.56 100 VAL A C 1
ATOM 812 O O . VAL A 1 100 ? -3.571 -10.578 -6.947 1.00 98.56 100 VAL A O 1
ATOM 815 N N . VAL A 1 101 ? -3.818 -12.575 -5.958 1.00 98.38 101 VAL A N 1
ATOM 816 C CA . VAL A 1 101 ? -3.732 -13.363 -7.195 1.00 98.38 101 VAL A CA 1
ATOM 817 C C . VAL A 1 101 ? -4.912 -13.062 -8.118 1.00 98.38 101 VAL A C 1
ATOM 819 O O . VAL A 1 101 ? -4.692 -12.769 -9.293 1.00 98.38 101 VAL A O 1
ATOM 822 N N . ARG A 1 102 ? -6.141 -13.062 -7.585 1.00 98.00 102 ARG A N 1
ATOM 823 C CA . ARG A 1 102 ? -7.383 -12.813 -8.334 1.00 98.00 102 ARG A CA 1
ATOM 824 C C . ARG A 1 102 ? -7.399 -11.436 -8.998 1.00 98.00 102 ARG A C 1
ATOM 826 O O . ARG A 1 102 ? -7.691 -11.333 -10.186 1.00 98.00 102 ARG A O 1
ATOM 833 N N . ASP A 1 103 ? -7.076 -10.385 -8.248 1.00 98.06 103 ASP A N 1
ATOM 834 C CA . ASP A 1 103 ? -7.173 -9.006 -8.747 1.00 98.06 103 ASP A CA 1
ATOM 835 C C . ASP A 1 103 ? -5.875 -8.554 -9.440 1.00 98.06 103 ASP A C 1
ATOM 837 O O . ASP A 1 103 ? -5.851 -7.662 -10.294 1.00 98.06 103 ASP A O 1
ATOM 841 N N . GLY A 1 104 ? -4.759 -9.183 -9.083 1.00 98.50 104 GLY A N 1
ATOM 842 C CA . GLY A 1 104 ? -3.415 -8.896 -9.558 1.00 98.50 104 GLY A CA 1
ATOM 843 C C . GLY A 1 104 ? -2.759 -7.668 -8.929 1.00 98.50 104 GLY A C 1
ATOM 844 O O . GLY A 1 104 ? -1.537 -7.642 -8.806 1.00 98.50 104 GLY A O 1
ATOM 845 N N . TYR A 1 105 ? -3.546 -6.674 -8.517 1.00 98.62 105 TYR A N 1
ATOM 846 C CA . TYR A 1 105 ? -3.105 -5.480 -7.798 1.00 98.62 105 TYR A CA 1
ATOM 847 C C . TYR A 1 105 ? -4.024 -5.229 -6.605 1.00 98.62 105 TYR A C 1
ATOM 849 O O . TYR A 1 105 ? -5.240 -5.136 -6.767 1.00 98.62 105 TYR A O 1
ATOM 857 N N . VAL A 1 106 ? -3.447 -5.087 -5.413 1.00 98.50 106 VAL A N 1
ATOM 858 C CA . VAL A 1 106 ? -4.186 -4.754 -4.190 1.00 98.50 106 VAL A CA 1
ATOM 859 C C . VAL A 1 106 ? -3.439 -3.657 -3.452 1.00 98.50 106 VAL A C 1
ATOM 861 O O . VAL A 1 106 ? -2.316 -3.869 -3.005 1.00 98.50 106 VAL A O 1
ATOM 864 N N . ASN A 1 107 ? -4.062 -2.493 -3.295 1.00 97.94 107 ASN A N 1
ATOM 865 C CA . ASN A 1 107 ? -3.570 -1.488 -2.359 1.00 97.94 107 ASN A CA 1
ATOM 866 C C . ASN A 1 107 ? -3.782 -2.009 -0.928 1.00 97.94 107 ASN A C 1
ATOM 868 O O . ASN A 1 107 ? -4.866 -2.500 -0.614 1.00 97.94 107 ASN A O 1
ATOM 872 N N . LEU A 1 108 ? -2.752 -1.953 -0.078 1.00 97.88 108 LEU A N 1
ATOM 873 C CA . LEU A 1 108 ? -2.854 -2.474 1.289 1.00 97.88 108 LEU A CA 1
ATOM 874 C C . LEU A 1 108 ? -3.712 -1.570 2.184 1.00 97.88 108 LEU A C 1
ATOM 876 O O . LEU A 1 108 ? -4.222 -1.993 3.218 1.00 97.88 108 LEU A O 1
ATOM 880 N N . ARG A 1 109 ? -3.875 -0.303 1.812 1.00 96.50 109 ARG A N 1
ATOM 881 C CA . ARG A 1 109 ? -4.686 0.640 2.566 1.00 96.50 109 ARG A CA 1
ATOM 882 C C . ARG A 1 109 ? -6.137 0.563 2.106 1.00 96.50 109 ARG A C 1
ATOM 884 O O . ARG A 1 109 ? -6.428 0.777 0.935 1.00 96.50 109 ARG A O 1
ATOM 891 N N . CYS A 1 110 ? -7.054 0.323 3.041 1.00 96.31 110 CYS A N 1
ATOM 892 C CA . CYS A 1 110 ? -8.489 0.330 2.747 1.00 96.31 110 CYS A CA 1
ATOM 893 C C . CYS A 1 110 ? -9.138 1.709 2.923 1.00 96.31 110 CYS A C 1
ATOM 895 O O . CYS A 1 110 ? -10.182 1.961 2.332 1.00 96.31 110 CYS A O 1
ATOM 897 N N . HIS A 1 111 ? -8.532 2.606 3.708 1.00 93.38 111 HIS A N 1
ATOM 898 C CA . HIS A 1 111 ? -9.051 3.958 3.951 1.00 93.38 111 HIS A CA 1
ATOM 899 C C . HIS A 1 111 ? -8.944 4.851 2.716 1.00 93.38 111 HIS A C 1
ATOM 901 O O . HIS A 1 111 ? -7.873 4.967 2.119 1.00 93.38 111 HIS A O 1
ATOM 907 N N . TRP A 1 112 ? -10.033 5.538 2.372 1.00 92.19 112 TRP A N 1
ATOM 908 C CA . TRP A 1 112 ? -10.102 6.361 1.163 1.00 92.19 112 TRP A CA 1
ATOM 909 C C . TRP A 1 112 ? -9.285 7.650 1.213 1.00 92.19 112 TRP A C 1
ATOM 911 O O . TRP A 1 112 ? -8.713 8.034 0.196 1.00 92.19 112 TRP A O 1
ATOM 921 N N . ILE A 1 113 ? -9.227 8.336 2.354 1.00 87.81 113 ILE A N 1
ATOM 922 C CA . ILE A 1 113 ? -8.600 9.662 2.436 1.00 87.81 113 ILE A CA 1
ATOM 923 C C . ILE A 1 113 ? -7.176 9.535 2.966 1.00 87.81 113 ILE A C 1
ATOM 925 O O . ILE A 1 113 ? -7.000 8.927 4.015 1.00 87.81 113 ILE A O 1
ATOM 929 N N . PRO A 1 114 ? -6.152 10.102 2.309 1.00 89.94 114 PRO A N 1
ATOM 930 C CA . PRO A 1 114 ? -6.216 10.746 1.000 1.00 89.94 114 PRO A CA 1
ATOM 931 C C . PRO A 1 114 ? -6.220 9.718 -0.142 1.00 89.94 114 PRO A C 1
ATOM 933 O O . PRO A 1 114 ? -5.678 8.620 0.010 1.00 89.94 114 PRO A O 1
ATOM 936 N N . GLY A 1 115 ? -6.771 10.109 -1.297 1.00 90.81 115 GLY A N 1
ATOM 937 C CA . GLY A 1 115 ? -6.586 9.378 -2.556 1.00 90.81 115 GLY A CA 1
ATOM 938 C C . GLY A 1 115 ? -7.841 8.865 -3.276 1.00 90.81 115 GLY A C 1
ATOM 939 O O . GLY A 1 115 ? -7.787 8.671 -4.488 1.00 90.81 115 GLY A O 1
ATOM 940 N N . CYS A 1 116 ? -8.966 8.692 -2.585 1.00 94.31 116 CYS A N 1
ATOM 941 C CA . CYS A 1 116 ? -10.233 8.235 -3.166 1.00 94.31 116 CYS A CA 1
ATOM 942 C C . CYS A 1 116 ? -11.421 9.134 -2.789 1.00 94.31 116 CYS A C 1
ATOM 944 O O . CYS A 1 116 ? -11.391 9.757 -1.726 1.00 94.31 116 CYS A O 1
ATOM 946 N N . PRO A 1 117 ? -12.500 9.145 -3.600 1.00 91.00 117 PRO A N 1
ATOM 947 C CA . PRO A 1 117 ? -12.615 8.536 -4.935 1.00 91.00 117 PRO A CA 1
ATOM 948 C C . PRO A 1 117 ? -12.126 9.446 -6.076 1.00 91.00 117 PRO A C 1
ATOM 950 O O . PRO A 1 117 ? -12.075 8.996 -7.216 1.00 91.00 117 PRO A O 1
ATOM 953 N N . ASP A 1 118 ? -11.801 10.702 -5.763 1.00 91.06 118 ASP A N 1
ATOM 954 C CA . ASP A 1 118 ? -11.574 11.782 -6.726 1.00 91.06 118 ASP A CA 1
ATOM 955 C C . ASP A 1 118 ? -10.403 12.664 -6.254 1.00 91.06 118 ASP A C 1
ATOM 957 O O . ASP A 1 118 ? -10.569 13.605 -5.475 1.00 91.06 118 ASP A O 1
ATOM 961 N N . TRP A 1 119 ? -9.176 12.252 -6.587 1.00 91.44 119 TRP A N 1
ATOM 962 C CA . TRP A 1 119 ? -7.950 12.802 -5.999 1.00 91.44 119 TRP A CA 1
ATOM 963 C C . TRP A 1 119 ? -7.092 13.620 -6.962 1.00 91.44 119 TRP A C 1
ATOM 965 O O . TRP A 1 119 ? -6.921 14.811 -6.717 1.00 91.44 119 TRP A O 1
ATOM 975 N N . ILE A 1 120 ? -6.508 13.024 -8.004 1.00 91.88 120 ILE A N 1
ATOM 976 C CA . ILE A 1 120 ? -5.677 13.759 -8.974 1.00 91.88 120 ILE A CA 1
ATOM 977 C C . ILE A 1 120 ? -6.478 13.984 -10.249 1.00 91.88 120 ILE A C 1
ATOM 979 O O . ILE A 1 120 ? -7.005 13.021 -10.803 1.00 91.88 120 ILE A O 1
ATOM 983 N N . HIS A 1 121 ? -6.467 15.216 -10.755 1.00 92.56 121 HIS A N 1
ATOM 984 C CA . HIS A 1 121 ? -7.116 15.638 -11.997 1.00 92.56 121 HIS A CA 1
ATOM 985 C C . HIS A 1 121 ? -6.060 16.106 -13.010 1.00 92.56 121 HIS A C 1
ATOM 987 O O . HIS A 1 121 ? -5.820 17.307 -13.163 1.00 92.56 121 HIS A O 1
ATOM 993 N N . PRO A 1 122 ? -5.393 15.192 -13.742 1.00 89.38 122 PRO A N 1
ATOM 994 C CA . PRO A 1 122 ? -4.247 15.553 -14.576 1.00 89.38 122 PRO A CA 1
ATOM 995 C C . PRO A 1 122 ? -4.564 16.584 -15.670 1.00 89.38 122 PRO A C 1
ATOM 997 O O . PRO A 1 122 ? -3.681 17.326 -16.093 1.00 89.38 122 PRO A O 1
ATOM 1000 N N . HIS A 1 123 ? -5.814 16.670 -16.132 1.00 87.81 123 HIS A N 1
ATOM 1001 C CA . HIS A 1 123 ? -6.232 17.649 -17.145 1.00 87.81 123 HIS A CA 1
ATOM 1002 C C . HIS A 1 123 ? -6.378 19.071 -16.588 1.00 87.81 123 HIS A C 1
ATOM 1004 O O . HIS A 1 123 ? -6.273 20.038 -17.340 1.00 87.81 123 HIS A O 1
ATOM 1010 N N . GLU A 1 124 ? -6.591 19.208 -15.279 1.00 79.69 124 GLU A N 1
ATOM 1011 C CA . GLU A 1 124 ? -6.740 20.496 -14.594 1.00 79.69 124 GLU A CA 1
ATOM 1012 C C . GLU A 1 124 ? -5.407 21.054 -14.072 1.00 79.69 124 GLU A C 1
ATOM 1014 O O . GLU A 1 124 ? -5.337 22.228 -13.692 1.00 79.69 124 GLU A O 1
ATOM 1019 N N . GLY A 1 125 ? -4.335 20.250 -14.132 1.00 63.62 125 GLY A N 1
ATOM 1020 C CA . GLY A 1 125 ? -3.003 20.499 -13.561 1.00 63.62 125 GLY A CA 1
ATOM 1021 C C . GLY A 1 125 ? -2.253 21.749 -14.051 1.00 63.62 125 GLY A C 1
ATOM 1022 O O . GLY A 1 125 ? -1.107 21.970 -13.659 1.00 63.62 125 GLY A O 1
ATOM 1023 N N . ALA A 1 126 ? -2.884 22.591 -14.874 1.00 53.09 126 ALA A N 1
ATOM 1024 C CA . ALA A 1 126 ? -2.413 23.933 -15.213 1.00 53.09 126 ALA A CA 1
ATOM 1025 C C . ALA A 1 126 ? -2.611 24.953 -14.071 1.00 53.09 126 ALA A C 1
ATOM 1027 O O . ALA A 1 126 ? -1.972 26.007 -14.081 1.00 53.09 126 ALA A O 1
ATOM 1028 N N . LYS A 1 127 ? -3.476 24.673 -13.086 1.00 59.81 127 LYS A N 1
ATOM 1029 C CA . LYS A 1 127 ? -3.643 25.521 -11.895 1.00 59.81 127 LYS A CA 1
ATOM 1030 C C . LYS A 1 127 ? -2.713 25.031 -10.789 1.00 59.81 127 LYS A C 1
ATOM 1032 O O . LYS A 1 127 ? -2.772 23.875 -10.388 1.00 59.81 127 LYS A O 1
ATOM 1037 N N . GLU A 1 128 ? -1.840 25.903 -10.291 1.00 57.31 128 GLU A N 1
ATOM 1038 C CA . GLU A 1 128 ? -0.922 25.551 -9.207 1.00 57.31 128 GLU A CA 1
ATOM 1039 C C . GLU A 1 128 ? -1.700 25.289 -7.909 1.00 57.31 128 GLU A C 1
ATOM 1041 O O . GLU A 1 128 ? -2.084 26.209 -7.191 1.00 57.31 128 GLU A O 1
ATOM 1046 N N . ASN A 1 129 ? -1.940 24.012 -7.609 1.00 67.06 129 ASN A N 1
ATOM 1047 C CA . ASN A 1 129 ? -2.409 23.576 -6.305 1.00 67.06 129 ASN A CA 1
ATOM 1048 C C . ASN A 1 129 ? -1.192 23.271 -5.422 1.00 67.06 129 ASN A C 1
ATOM 1050 O O . ASN A 1 129 ? -0.552 22.228 -5.567 1.00 67.06 129 ASN A O 1
ATOM 1054 N N . MET A 1 130 ? -0.878 24.176 -4.488 1.00 61.91 130 MET A N 1
ATOM 1055 C CA . MET A 1 130 ? 0.241 24.002 -3.549 1.00 61.91 130 MET A CA 1
ATOM 1056 C C . MET A 1 130 ? 0.107 22.756 -2.656 1.00 61.91 130 MET A C 1
ATOM 1058 O O . MET A 1 130 ? 1.086 22.338 -2.053 1.00 61.91 130 MET A O 1
ATOM 1062 N N . GLN A 1 131 ? -1.080 22.151 -2.562 1.00 64.75 131 GLN A N 1
ATOM 1063 C CA . GLN A 1 131 ? -1.305 20.930 -1.784 1.00 64.75 131 GLN A CA 1
ATOM 1064 C C . GLN A 1 131 ? -1.171 19.643 -2.617 1.00 64.75 131 GLN A C 1
ATOM 1066 O O . GLN A 1 131 ? -1.080 18.568 -2.033 1.00 64.75 131 GLN A O 1
ATOM 1071 N N . LYS A 1 132 ? -1.142 19.730 -3.958 1.00 72.88 132 LYS A N 1
ATOM 1072 C CA . LYS A 1 132 ? -1.088 18.578 -4.883 1.00 72.88 132 LYS A CA 1
ATOM 1073 C C . LYS A 1 132 ? -0.038 18.785 -5.976 1.00 72.88 132 LYS A C 1
ATOM 1075 O O . LYS A 1 132 ? -0.335 18.773 -7.170 1.00 72.88 132 LYS A O 1
ATOM 1080 N N . HIS A 1 133 ? 1.216 18.994 -5.580 1.00 76.50 133 HIS A N 1
ATOM 1081 C CA . HIS A 1 133 ? 2.317 19.224 -6.525 1.00 76.50 133 HIS A CA 1
ATOM 1082 C C . HIS A 1 133 ? 2.502 18.081 -7.542 1.00 76.50 133 HIS A C 1
ATOM 1084 O O . HIS A 1 133 ? 2.989 18.315 -8.651 1.00 76.50 133 HIS A O 1
ATOM 1090 N N . GLU A 1 134 ? 2.117 16.855 -7.181 1.00 83.94 134 GLU A N 1
ATOM 1091 C CA . GLU A 1 134 ? 2.117 15.689 -8.063 1.00 83.94 134 GLU A CA 1
ATOM 1092 C C . GLU A 1 134 ? 1.191 15.833 -9.275 1.00 83.94 134 GLU A C 1
ATOM 1094 O O . GLU A 1 134 ? 1.533 15.334 -10.341 1.00 83.94 134 GLU A O 1
ATOM 1099 N N . GLU A 1 135 ? 0.063 16.537 -9.160 1.00 89.50 135 GLU A N 1
ATOM 1100 C CA . GLU A 1 135 ? -0.941 16.631 -10.225 1.00 89.50 135 GLU A CA 1
ATOM 1101 C C . GLU A 1 135 ? -0.367 17.325 -11.455 1.00 89.50 135 GLU A C 1
ATOM 1103 O O . GLU A 1 135 ? -0.425 16.803 -12.570 1.00 89.50 135 GLU A O 1
ATOM 1108 N N . ARG A 1 136 ? 0.297 18.461 -11.230 1.00 87.94 136 ARG A N 1
ATOM 1109 C CA . ARG A 1 136 ? 1.013 19.187 -12.276 1.00 87.94 136 ARG A CA 1
ATOM 1110 C C . ARG A 1 136 ? 2.155 18.355 -12.859 1.00 87.94 136 ARG A C 1
ATOM 1112 O O . ARG A 1 136 ? 2.333 18.328 -14.074 1.00 87.94 136 ARG A O 1
ATOM 1119 N N . ALA A 1 137 ? 2.919 17.658 -12.015 1.00 91.06 137 ALA A N 1
ATOM 1120 C CA . ALA A 1 137 ? 4.041 16.840 -12.472 1.00 91.06 137 ALA A CA 1
ATOM 1121 C C . ALA A 1 137 ? 3.579 15.657 -13.342 1.00 91.06 137 ALA A C 1
ATOM 1123 O O . ALA A 1 137 ? 4.224 15.345 -14.341 1.00 91.06 137 ALA A O 1
ATOM 1124 N N . ILE A 1 138 ? 2.457 15.025 -12.988 1.00 94.00 138 ILE A N 1
ATOM 1125 C CA . ILE A 1 138 ? 1.817 13.976 -13.786 1.00 94.00 138 ILE A CA 1
ATOM 1126 C C . ILE A 1 138 ? 1.300 14.563 -15.102 1.00 94.00 138 ILE A C 1
ATOM 1128 O O . ILE A 1 138 ? 1.602 14.014 -16.157 1.00 94.00 138 ILE A O 1
ATOM 1132 N N . SER A 1 139 ? 0.586 15.692 -15.052 1.00 92.81 139 SER A N 1
ATOM 1133 C CA . SER A 1 139 ? 0.034 16.373 -16.229 1.00 92.81 139 SER A CA 1
ATOM 1134 C C . SER A 1 139 ? 1.110 16.696 -17.270 1.00 92.81 139 SER A C 1
ATOM 1136 O O . SER A 1 139 ? 1.044 16.247 -18.415 1.00 92.81 139 SER A O 1
ATOM 1138 N N . GLU A 1 140 ? 2.168 17.398 -16.853 1.00 92.19 140 GLU A N 1
ATOM 1139 C CA . GLU A 1 140 ? 3.234 17.854 -17.751 1.00 92.19 140 GLU A CA 1
ATOM 1140 C C . GLU A 1 140 ? 4.033 16.687 -18.349 1.00 92.19 140 GLU A C 1
ATOM 1142 O O . GLU A 1 140 ? 4.598 16.816 -19.436 1.00 92.19 140 GLU A O 1
ATOM 1147 N N . ARG A 1 141 ? 4.116 15.552 -17.641 1.00 94.56 141 ARG A N 1
ATOM 1148 C CA . ARG A 1 141 ? 5.010 14.436 -17.988 1.00 94.56 141 ARG A CA 1
ATOM 1149 C C . ARG A 1 141 ? 4.288 13.161 -18.390 1.00 94.56 141 ARG A C 1
ATOM 1151 O O . ARG A 1 141 ? 4.952 12.155 -18.641 1.00 94.56 141 ARG A O 1
ATOM 1158 N N . TRP A 1 142 ? 2.962 13.190 -18.522 1.00 96.06 142 TRP A N 1
ATOM 1159 C CA . TRP A 1 142 ? 2.172 12.006 -18.857 1.00 96.06 142 TRP A CA 1
ATOM 1160 C C . TRP A 1 142 ? 2.697 11.309 -20.108 1.00 96.06 142 TRP A C 1
ATOM 1162 O O . TRP A 1 142 ? 2.959 10.116 -20.074 1.00 96.06 142 TRP A O 1
ATOM 1172 N N . LYS A 1 143 ? 2.950 12.054 -21.191 1.00 96.56 143 LYS A N 1
ATOM 1173 C CA . LYS A 1 143 ? 3.460 11.487 -22.451 1.00 96.56 143 LYS A CA 1
ATOM 1174 C C . LYS A 1 143 ? 4.908 10.998 -22.377 1.00 96.56 143 LYS A C 1
ATOM 1176 O O . LYS A 1 143 ? 5.300 10.172 -23.194 1.00 96.56 143 LYS A O 1
ATOM 1181 N N . GLU A 1 144 ? 5.692 11.444 -21.395 1.00 97.19 144 GLU A N 1
ATOM 1182 C CA . GLU A 1 144 ? 6.994 10.833 -21.115 1.00 97.19 144 GLU A CA 1
ATOM 1183 C C . GLU A 1 144 ? 6.808 9.475 -20.436 1.00 97.19 144 GLU A C 1
ATOM 1185 O O . GLU A 1 144 ? 7.508 8.521 -20.758 1.00 97.19 144 GLU A O 1
ATOM 1190 N N . ILE A 1 145 ? 5.866 9.357 -19.501 1.00 97.06 145 ILE A N 1
ATOM 1191 C CA . ILE A 1 145 ? 5.664 8.119 -18.746 1.00 97.06 145 ILE A CA 1
ATOM 1192 C C . ILE A 1 145 ? 4.861 7.119 -19.583 1.00 97.06 145 ILE A C 1
ATOM 1194 O O . ILE A 1 145 ? 5.316 5.993 -19.764 1.00 97.06 145 ILE A O 1
ATOM 1198 N N . PHE A 1 146 ? 3.722 7.513 -20.147 1.00 97.44 146 PHE A N 1
ATOM 1199 C CA . PHE A 1 146 ? 2.792 6.716 -20.951 1.00 97.44 146 PHE A CA 1
ATOM 1200 C C . PHE A 1 146 ? 2.637 7.322 -22.360 1.00 97.44 146 PHE A C 1
ATOM 1202 O O . PHE A 1 146 ? 1.653 8.002 -22.656 1.00 97.44 146 PHE A O 1
ATOM 1209 N N . PRO A 1 147 ? 3.611 7.105 -23.263 1.00 95.69 147 PRO A N 1
ATOM 1210 C CA . PRO A 1 147 ? 3.609 7.746 -24.580 1.00 95.69 147 PRO A CA 1
ATOM 1211 C C . PRO A 1 147 ? 2.415 7.343 -25.456 1.00 95.69 147 PRO A C 1
ATOM 1213 O O . PRO A 1 147 ? 1.947 8.150 -26.260 1.00 95.69 147 PRO A O 1
ATOM 1216 N N . LEU A 1 148 ? 1.920 6.113 -25.291 1.00 94.81 148 LEU A N 1
ATOM 1217 C CA . LEU A 1 148 ? 0.844 5.543 -26.105 1.00 94.81 148 LEU A CA 1
ATOM 1218 C C . LEU A 1 148 ? -0.546 5.703 -25.484 1.00 94.81 148 LEU A C 1
ATOM 1220 O O . LEU A 1 148 ? -1.533 5.522 -26.189 1.00 94.81 148 LEU A O 1
ATOM 1224 N N . ASP A 1 149 ? -0.632 6.078 -24.209 1.00 96.38 149 ASP A N 1
ATOM 1225 C CA . ASP A 1 149 ? -1.902 6.095 -23.494 1.00 96.38 149 ASP A CA 1
ATOM 1226 C C . ASP A 1 149 ? -2.505 7.499 -23.506 1.00 96.38 149 ASP A C 1
ATOM 1228 O O . ASP A 1 149 ? -1.804 8.523 -23.428 1.00 96.38 149 ASP A O 1
ATOM 1232 N N . GLU A 1 150 ? -3.829 7.557 -23.565 1.00 95.06 150 GLU A N 1
ATOM 1233 C CA . GLU A 1 150 ? -4.561 8.771 -23.231 1.00 95.06 150 GLU A CA 1
ATOM 1234 C C . GLU A 1 150 ? -4.489 9.018 -21.725 1.00 95.06 150 GLU A C 1
ATOM 1236 O O . GLU A 1 150 ? -4.473 8.089 -20.919 1.00 95.06 150 GLU A O 1
ATOM 1241 N N . MET A 1 151 ? -4.388 10.289 -21.343 1.00 95.06 151 MET A N 1
ATOM 1242 C CA . MET A 1 151 ? -4.359 10.656 -19.935 1.00 95.06 151 MET A CA 1
ATOM 1243 C C . MET A 1 151 ? -5.757 10.437 -19.335 1.00 95.06 151 MET A C 1
ATOM 1245 O O . MET A 1 151 ? -6.737 10.848 -19.956 1.00 95.06 151 MET A O 1
ATOM 1249 N N . PRO A 1 152 ? -5.895 9.809 -18.155 1.00 95.38 152 PRO A N 1
ATOM 1250 C CA . PRO A 1 152 ? -7.176 9.699 -17.466 1.00 95.38 152 PRO A CA 1
ATOM 1251 C C . PRO A 1 152 ? -7.685 11.056 -16.981 1.00 95.38 152 PRO A C 1
ATOM 1253 O O . PRO A 1 152 ? -6.900 11.939 -16.630 1.00 95.38 152 PRO A O 1
ATOM 1256 N N . GLN A 1 153 ? -9.010 11.215 -16.913 1.00 93.75 153 GLN A N 1
ATOM 1257 C CA . GLN A 1 153 ? -9.623 12.404 -16.306 1.00 93.75 153 GLN A CA 1
ATOM 1258 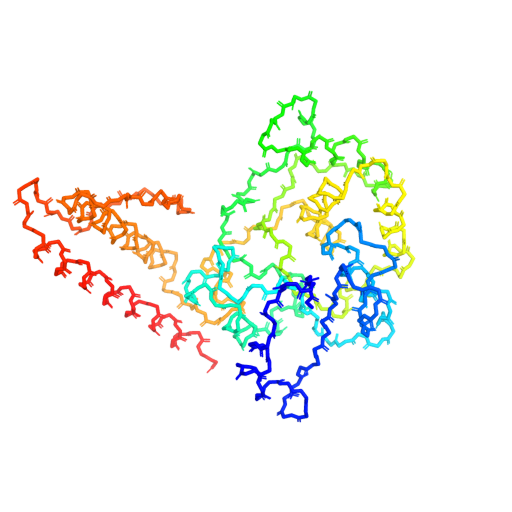C C . GLN A 1 153 ? -9.282 12.509 -14.818 1.00 93.75 153 GLN A C 1
ATOM 1260 O O . GLN A 1 153 ? -8.965 13.594 -14.339 1.00 93.75 153 GLN A O 1
ATOM 1265 N N . VAL A 1 154 ? -9.284 11.364 -14.130 1.00 94.56 154 VAL A N 1
ATOM 1266 C CA . VAL A 1 154 ? -9.007 11.245 -12.700 1.00 94.56 154 VAL A CA 1
ATOM 1267 C C . VAL A 1 154 ? -8.058 10.072 -12.461 1.00 94.56 154 VAL A C 1
ATOM 1269 O O . VAL A 1 154 ? -8.223 8.999 -13.049 1.00 94.56 154 VAL A O 1
ATOM 1272 N N . LEU A 1 155 ? -7.077 10.271 -11.580 1.00 96.06 155 LEU A N 1
ATOM 1273 C CA . LEU A 1 155 ? -6.297 9.197 -10.968 1.00 96.06 155 LEU A CA 1
ATOM 1274 C C . LEU A 1 155 ? -6.647 9.130 -9.482 1.00 96.06 155 LEU A C 1
ATOM 1276 O O . LEU A 1 155 ? -6.542 10.128 -8.766 1.00 96.06 155 LEU A O 1
ATOM 1280 N N . SER A 1 156 ? -7.100 7.973 -9.007 1.00 96.00 156 SER A N 1
ATOM 1281 C CA . SER A 1 156 ? -7.529 7.792 -7.619 1.00 96.00 156 SER A CA 1
ATOM 1282 C C . SER A 1 156 ? -7.325 6.369 -7.132 1.00 96.00 156 SER A C 1
ATOM 1284 O O . SER A 1 156 ? -7.643 5.396 -7.810 1.00 96.00 156 SER A O 1
ATOM 1286 N N . GLN A 1 157 ? -6.763 6.276 -5.941 1.00 95.69 157 GLN A N 1
ATOM 1287 C CA . GLN A 1 157 ? -6.582 5.073 -5.144 1.00 95.69 157 GLN A CA 1
ATOM 1288 C C . GLN A 1 157 ? -6.192 5.510 -3.728 1.00 95.69 157 GLN A C 1
ATOM 1290 O O . GLN A 1 157 ? -5.675 6.622 -3.584 1.00 95.69 157 GLN A O 1
ATOM 1295 N N . PRO A 1 158 ? -6.354 4.674 -2.691 1.00 95.00 158 PRO A N 1
ATOM 1296 C CA . PRO A 1 158 ? -5.792 4.974 -1.377 1.00 95.00 158 PRO A CA 1
ATOM 1297 C C . PRO A 1 158 ? -4.296 5.326 -1.479 1.00 95.00 158 PRO A C 1
ATOM 1299 O O . PRO A 1 158 ? -3.558 4.714 -2.251 1.00 95.00 158 PRO A O 1
ATOM 1302 N N . CYS A 1 159 ? -3.848 6.347 -0.747 1.00 90.69 159 CYS A N 1
ATOM 1303 C CA . CYS A 1 159 ? -2.483 6.873 -0.873 1.00 90.69 159 CYS A CA 1
ATOM 1304 C C . CYS A 1 159 ? -1.358 5.886 -0.512 1.00 90.69 159 CYS A C 1
ATOM 1306 O O . CYS A 1 159 ? -1.584 4.781 -0.015 1.00 90.69 159 CYS A O 1
ATOM 1308 N N . CYS A 1 160 ? -0.131 6.413 -0.613 1.00 91.12 160 CYS A N 1
ATOM 1309 C CA . CYS A 1 160 ? 0.996 6.022 0.225 1.00 91.12 160 CYS A CA 1
ATOM 1310 C C . CYS A 1 160 ? 1.736 4.748 -0.202 1.00 91.12 160 CYS A C 1
ATOM 1312 O O . CYS A 1 160 ? 2.374 4.125 0.632 1.00 91.12 160 CYS A O 1
ATOM 1314 N N . ALA A 1 161 ? 1.669 4.374 -1.485 1.00 93.81 161 ALA A N 1
ATOM 1315 C CA . ALA A 1 161 ? 2.556 3.400 -2.141 1.00 93.81 161 ALA A CA 1
ATOM 1316 C C . ALA A 1 161 ? 2.740 2.026 -1.452 1.00 93.81 161 ALA A C 1
ATOM 1318 O O . ALA A 1 161 ? 3.684 1.311 -1.777 1.00 93.81 161 ALA A O 1
ATOM 1319 N N . GLN A 1 162 ? 1.824 1.591 -0.581 1.00 97.38 162 GLN A N 1
ATOM 1320 C CA . GLN A 1 162 ? 1.845 0.239 -0.017 1.00 97.38 162 GLN A CA 1
ATOM 1321 C C . GLN A 1 162 ? 0.849 -0.654 -0.757 1.00 97.38 162 GLN A C 1
ATOM 1323 O O . GLN A 1 162 ? -0.361 -0.445 -0.688 1.00 97.38 162 GLN A O 1
ATOM 1328 N N . PHE A 1 163 ? 1.341 -1.658 -1.478 1.00 98.62 163 PHE A N 1
ATOM 1329 C CA . PHE A 1 163 ? 0.506 -2.529 -2.306 1.00 98.62 163 PHE A CA 1
ATOM 1330 C C . PHE A 1 163 ? 1.100 -3.935 -2.430 1.00 98.62 163 PHE A C 1
ATOM 1332 O O . PHE A 1 163 ? 2.291 -4.159 -2.211 1.00 98.62 163 PHE A O 1
ATOM 1339 N N . ALA A 1 164 ? 0.262 -4.890 -2.815 1.00 98.81 164 ALA A N 1
ATOM 1340 C CA . ALA A 1 164 ? 0.653 -6.238 -3.181 1.00 98.81 164 ALA A CA 1
ATOM 1341 C C . ALA A 1 164 ? 0.344 -6.508 -4.656 1.00 98.81 164 ALA A C 1
ATOM 1343 O O . ALA A 1 164 ? -0.643 -6.016 -5.212 1.00 98.81 164 ALA A O 1
ATOM 1344 N N . LEU A 1 165 ? 1.209 -7.299 -5.281 1.00 98.81 165 LEU A N 1
ATOM 1345 C CA . LEU A 1 165 ? 1.113 -7.694 -6.679 1.00 98.81 165 LEU A CA 1
ATOM 1346 C C . LEU A 1 165 ? 1.168 -9.201 -6.814 1.00 98.81 165 LEU A C 1
ATOM 1348 O O . LEU A 1 165 ? 1.978 -9.850 -6.153 1.00 98.81 165 LEU A O 1
ATOM 1352 N N . SER A 1 166 ? 0.384 -9.732 -7.747 1.00 98.88 166 SER A N 1
ATOM 1353 C CA . SER A 1 166 ? 0.604 -11.089 -8.227 1.00 98.88 166 SER A CA 1
ATOM 1354 C C . SER A 1 166 ? 1.776 -11.143 -9.203 1.00 98.88 166 SER A C 1
ATOM 1356 O O . SER A 1 166 ? 2.064 -10.195 -9.945 1.00 98.88 166 SER A O 1
ATOM 1358 N N . LYS A 1 167 ? 2.429 -12.300 -9.247 1.00 98.69 167 LYS A N 1
ATOM 1359 C CA . LYS A 1 167 ? 3.445 -12.636 -10.246 1.00 98.69 167 LYS A CA 1
ATOM 1360 C C . LYS A 1 167 ? 2.976 -12.385 -11.671 1.00 98.69 167 LYS A C 1
ATOM 1362 O O . LYS A 1 167 ? 3.687 -11.763 -12.461 1.00 98.69 167 LYS A O 1
ATOM 1367 N N . ASP A 1 168 ? 1.773 -12.852 -11.983 1.00 98.69 168 ASP A N 1
ATOM 1368 C CA . ASP A 1 168 ? 1.205 -12.761 -13.324 1.00 98.69 168 ASP A CA 1
ATOM 1369 C C . ASP A 1 168 ? 0.914 -11.311 -13.701 1.00 98.69 168 ASP A C 1
ATOM 1371 O O . ASP A 1 168 ? 1.191 -10.902 -14.827 1.00 98.69 168 ASP A O 1
ATOM 1375 N N . ARG A 1 169 ? 0.467 -10.489 -12.743 1.00 98.75 169 ARG A N 1
ATOM 1376 C CA . ARG A 1 169 ? 0.286 -9.051 -12.956 1.00 98.75 169 ARG A CA 1
ATOM 1377 C C . ARG A 1 169 ? 1.598 -8.349 -13.289 1.00 98.75 169 ARG A C 1
ATOM 1379 O O . ARG A 1 169 ? 1.618 -7.511 -14.188 1.00 98.75 169 ARG A O 1
ATOM 1386 N N . ILE A 1 170 ? 2.685 -8.684 -12.594 1.00 98.81 170 ILE A N 1
ATOM 1387 C CA . ILE A 1 170 ? 4.009 -8.128 -12.904 1.00 98.81 170 ILE A CA 1
ATOM 1388 C C . ILE A 1 170 ? 4.480 -8.604 -14.287 1.00 98.81 170 ILE A C 1
ATOM 1390 O O . ILE A 1 170 ? 5.013 -7.825 -15.074 1.00 98.81 170 ILE A O 1
ATOM 1394 N N . ARG A 1 171 ? 4.268 -9.880 -14.621 1.00 98.56 171 ARG A N 1
ATOM 1395 C CA . ARG A 1 171 ? 4.720 -10.468 -15.894 1.00 98.56 171 ARG A CA 1
ATOM 1396 C C . ARG A 1 171 ? 3.891 -10.068 -17.107 1.00 98.56 171 ARG A C 1
ATOM 1398 O O . ARG A 1 171 ? 4.413 -10.097 -18.217 1.00 98.56 171 ARG A O 1
ATOM 1405 N N . ALA A 1 172 ? 2.646 -9.641 -16.910 1.00 98.38 172 ALA A N 1
ATOM 1406 C CA . ALA A 1 172 ? 1.822 -9.066 -17.970 1.00 98.38 172 ALA A CA 1
ATOM 1407 C C . ALA A 1 172 ? 2.452 -7.798 -18.577 1.00 98.38 172 ALA A C 1
ATOM 1409 O O . ALA A 1 172 ? 2.161 -7.440 -19.717 1.00 98.38 172 ALA A O 1
ATOM 1410 N N . ILE A 1 173 ? 3.343 -7.133 -17.836 1.00 98.44 173 ILE A N 1
ATOM 1411 C CA . ILE A 1 173 ? 4.088 -5.965 -18.290 1.00 98.44 173 ILE A CA 1
ATOM 1412 C C . ILE A 1 173 ? 5.523 -6.400 -18.624 1.00 98.44 173 ILE A C 1
ATOM 1414 O O . ILE A 1 173 ? 6.218 -6.923 -17.750 1.00 98.44 173 ILE A O 1
ATOM 1418 N N . PRO A 1 174 ? 6.028 -6.166 -19.851 1.00 98.19 174 PRO A N 1
ATOM 1419 C CA . PRO A 1 174 ? 7.388 -6.552 -20.220 1.00 98.19 174 PRO A CA 1
ATOM 1420 C C . PRO A 1 174 ? 8.450 -5.923 -19.310 1.00 98.19 174 PRO A C 1
ATOM 1422 O O . PRO A 1 174 ? 8.374 -4.736 -18.985 1.00 98.19 174 PRO A O 1
ATOM 1425 N N . LYS A 1 175 ? 9.508 -6.674 -18.975 1.00 98.62 175 LYS A N 1
ATOM 1426 C CA . LYS A 1 175 ? 10.642 -6.207 -18.146 1.00 98.62 175 LYS A CA 1
ATOM 1427 C C . LYS A 1 175 ? 11.203 -4.844 -18.585 1.00 98.62 175 LYS A C 1
ATOM 1429 O O . LYS A 1 175 ? 11.567 -4.005 -17.761 1.00 98.62 175 LYS A O 1
ATOM 1434 N N . GLN A 1 176 ? 11.236 -4.600 -19.895 1.00 98.56 176 GLN A N 1
ATOM 1435 C CA . GLN A 1 176 ? 11.700 -3.363 -20.527 1.00 98.56 176 GLN A CA 1
ATOM 1436 C C . GLN A 1 176 ? 10.890 -2.140 -20.086 1.00 98.56 176 GLN A C 1
ATOM 1438 O O . GLN A 1 176 ? 11.448 -1.049 -19.969 1.00 98.56 176 GLN A O 1
ATOM 1443 N N . ARG A 1 177 ? 9.599 -2.309 -19.786 1.00 98.25 177 ARG A N 1
ATOM 1444 C CA . ARG A 1 177 ? 8.752 -1.228 -19.286 1.00 98.25 177 ARG A CA 1
ATOM 1445 C C . ARG A 1 177 ? 9.188 -0.779 -17.893 1.00 98.25 177 ARG A C 1
ATOM 1447 O O . ARG A 1 177 ? 9.306 0.420 -17.664 1.00 98.25 177 ARG A O 1
ATOM 1454 N N . TYR A 1 178 ? 9.517 -1.706 -16.996 1.00 98.69 178 TYR A N 1
ATOM 1455 C CA . TYR A 1 178 ? 10.045 -1.361 -15.670 1.00 98.69 178 TYR A CA 1
ATOM 1456 C C . TYR A 1 178 ? 11.413 -0.679 -15.754 1.00 98.69 178 TYR A C 1
ATOM 1458 O O . TYR A 1 178 ? 11.654 0.314 -15.066 1.00 98.69 178 TYR A O 1
ATOM 1466 N N . LEU A 1 179 ? 12.288 -1.147 -16.653 1.00 98.50 179 LEU A N 1
ATOM 1467 C CA . LEU A 1 179 ? 13.568 -0.488 -16.941 1.00 98.50 179 LEU A CA 1
ATOM 1468 C C . LEU A 1 179 ? 13.370 0.948 -17.442 1.00 98.50 179 LEU A C 1
ATOM 1470 O O . LEU A 1 179 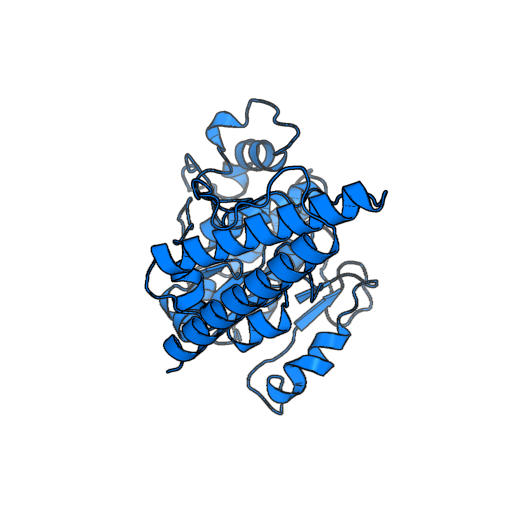? 14.076 1.854 -16.996 1.00 98.50 179 LEU A O 1
ATOM 1474 N N . TYR A 1 180 ? 12.397 1.160 -18.331 1.00 98.50 180 TYR A N 1
ATOM 1475 C CA . TYR A 1 180 ? 12.030 2.481 -18.830 1.00 98.50 180 TYR A CA 1
ATOM 1476 C C . TYR A 1 180 ? 11.557 3.404 -17.703 1.00 98.50 180 TYR A C 1
ATOM 1478 O O . TYR A 1 180 ? 12.089 4.504 -17.558 1.00 98.50 180 TYR A O 1
ATOM 1486 N N . LEU A 1 181 ? 10.622 2.941 -16.868 1.00 98.44 181 LEU A N 1
ATOM 1487 C CA . LEU A 1 181 ? 10.088 3.708 -15.740 1.00 98.44 181 LEU A CA 1
ATOM 1488 C C . LEU A 1 181 ? 11.188 4.080 -14.735 1.00 98.44 181 LEU A C 1
ATOM 1490 O O . LEU A 1 181 ? 11.319 5.247 -14.369 1.00 98.44 181 LEU A O 1
ATOM 1494 N N . ARG A 1 182 ? 12.058 3.128 -14.366 1.00 98.12 182 ARG A N 1
ATOM 1495 C CA . ARG A 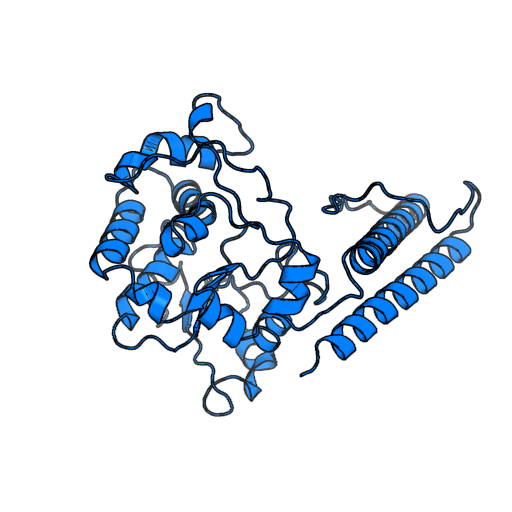1 182 ? 13.202 3.402 -13.478 1.00 98.12 182 ARG A CA 1
ATOM 1496 C C . ARG A 1 182 ? 14.155 4.414 -14.110 1.00 98.12 182 ARG A C 1
ATOM 1498 O O . ARG A 1 182 ? 14.624 5.335 -13.449 1.00 98.12 182 ARG A O 1
ATOM 1505 N N . SER A 1 183 ? 14.427 4.273 -15.405 1.00 98.00 183 SER A N 1
ATOM 1506 C CA . SER A 1 183 ? 15.266 5.212 -16.151 1.00 98.00 183 SER A CA 1
ATOM 1507 C C . SER A 1 183 ? 14.666 6.621 -16.200 1.00 98.00 183 SER A C 1
ATOM 1509 O O . SER A 1 183 ? 15.411 7.597 -16.104 1.00 98.00 183 SER A O 1
ATOM 1511 N N . TRP A 1 184 ? 13.340 6.746 -16.315 1.00 98.12 184 TRP A N 1
ATOM 1512 C CA . TRP A 1 184 ? 12.649 8.033 -16.258 1.00 98.12 184 TRP A CA 1
ATOM 1513 C C . TRP A 1 184 ? 12.856 8.713 -14.901 1.00 98.12 184 TRP A C 1
ATOM 1515 O O . TRP A 1 184 ? 13.304 9.858 -14.874 1.00 98.12 184 TRP A O 1
ATOM 1525 N N . ILE A 1 185 ? 12.664 7.993 -13.786 1.00 97.69 185 ILE A N 1
ATOM 1526 C CA . ILE A 1 185 ? 12.892 8.528 -12.429 1.00 97.69 185 ILE A CA 1
ATOM 1527 C C . ILE A 1 185 ? 14.321 9.066 -12.289 1.00 97.69 185 ILE A C 1
ATOM 1529 O O . ILE A 1 185 ? 14.549 10.176 -11.804 1.00 97.69 185 ILE A O 1
ATOM 1533 N N . LEU A 1 186 ? 15.313 8.308 -12.759 1.00 96.94 186 LEU A N 1
ATOM 1534 C CA . LEU A 1 186 ? 16.718 8.687 -12.621 1.00 96.94 186 LEU A CA 1
ATOM 1535 C C . LEU A 1 186 ? 17.105 9.903 -13.478 1.00 96.94 186 LEU A C 1
ATOM 1537 O O . LEU A 1 186 ? 17.952 10.694 -13.052 1.00 96.94 186 LEU A O 1
ATOM 1541 N N . ARG A 1 187 ? 16.489 10.067 -14.656 1.00 96.88 187 ARG A N 1
ATOM 1542 C CA . ARG A 1 187 ? 16.861 11.090 -15.651 1.00 96.88 187 ARG A CA 1
ATOM 1543 C C . ARG A 1 187 ? 15.996 12.345 -15.641 1.00 96.88 187 ARG A C 1
ATOM 1545 O O . ARG A 1 187 ? 16.467 13.378 -16.104 1.00 96.88 187 ARG A O 1
ATOM 1552 N N . THR A 1 188 ? 14.764 12.279 -15.140 1.00 96.25 188 THR A N 1
ATOM 1553 C CA . THR A 1 188 ? 13.873 13.447 -15.096 1.00 96.25 188 THR A CA 1
ATOM 1554 C C . THR A 1 188 ? 14.518 14.596 -14.306 1.00 96.25 188 THR A C 1
ATOM 1556 O O . THR A 1 188 ? 15.185 14.334 -13.304 1.00 96.25 188 THR A O 1
ATOM 1559 N N . PRO A 1 189 ? 14.333 15.869 -14.692 1.00 95.44 189 PRO A N 1
ATOM 1560 C CA . PRO A 1 189 ? 14.814 17.004 -13.903 1.00 95.44 189 PRO A CA 1
ATOM 1561 C C . PRO A 1 189 ? 14.014 17.220 -12.608 1.00 95.44 189 PRO A C 1
ATOM 1563 O O . PRO A 1 189 ? 14.360 18.101 -11.833 1.00 95.44 189 PRO A O 1
ATOM 1566 N N . LEU A 1 190 ? 12.942 16.452 -12.364 1.00 94.69 190 LEU A N 1
ATOM 1567 C CA . LEU A 1 190 ? 12.231 16.506 -11.089 1.00 94.69 190 LEU A CA 1
ATOM 1568 C C . LEU A 1 190 ? 13.148 16.060 -9.942 1.00 94.69 190 LEU A C 1
ATOM 1570 O O . LEU A 1 190 ? 13.859 15.054 -10.053 1.00 94.69 190 LEU A O 1
ATOM 1574 N N . GLU A 1 191 ? 13.072 16.802 -8.840 1.00 94.38 191 GLU A N 1
ATOM 1575 C CA . GLU A 1 191 ? 13.706 16.454 -7.570 1.00 94.38 191 GLU A CA 1
ATOM 1576 C C . GLU A 1 191 ? 13.175 15.124 -7.022 1.00 94.38 191 GLU A C 1
ATOM 1578 O O . GLU A 1 191 ? 12.080 14.679 -7.381 1.00 94.38 191 GLU A O 1
ATOM 1583 N N . ASP A 1 192 ? 13.950 14.518 -6.120 1.00 93.62 192 ASP A N 1
ATOM 1584 C CA . ASP A 1 192 ? 13.671 13.222 -5.488 1.00 93.62 192 ASP A CA 1
ATOM 1585 C C . ASP A 1 192 ? 12.206 13.093 -5.033 1.00 93.62 192 ASP A C 1
ATOM 1587 O O . ASP A 1 192 ? 11.451 12.306 -5.612 1.00 93.62 192 ASP A O 1
ATOM 1591 N N . TYR A 1 193 ? 11.778 13.984 -4.132 1.00 92.25 193 TYR A N 1
ATOM 1592 C CA . TYR A 1 193 ? 10.421 14.034 -3.583 1.00 92.25 193 TYR A CA 1
ATOM 1593 C C . TYR A 1 193 ? 9.326 14.066 -4.661 1.00 92.25 193 TYR A C 1
ATOM 1595 O O . TYR A 1 193 ? 8.395 13.264 -4.631 1.00 92.25 193 TYR A O 1
ATOM 1603 N N . ARG A 1 194 ? 9.434 14.961 -5.655 1.00 92.00 194 ARG A N 1
ATOM 1604 C CA . ARG A 1 194 ? 8.404 15.097 -6.703 1.00 92.00 194 ARG A CA 1
ATOM 1605 C C . ARG A 1 194 ? 8.369 13.876 -7.616 1.00 92.00 194 ARG A C 1
ATOM 1607 O O . ARG A 1 194 ? 7.290 13.426 -7.985 1.00 92.00 194 ARG A O 1
ATOM 1614 N N . SER A 1 195 ? 9.534 13.336 -7.973 1.00 94.94 195 SER A N 1
ATOM 1615 C CA . SER A 1 195 ? 9.613 12.138 -8.813 1.00 94.94 195 SER A CA 1
ATOM 1616 C C . SER A 1 195 ? 9.058 10.890 -8.115 1.00 94.94 195 SER A C 1
ATOM 1618 O O . SER A 1 195 ? 8.411 10.085 -8.777 1.00 94.94 195 SER A O 1
ATOM 1620 N N . GLY A 1 196 ? 9.240 10.761 -6.794 1.00 94.88 196 GLY A N 1
ATOM 1621 C CA . GLY A 1 196 ? 8.623 9.701 -5.990 1.00 94.88 196 GLY A CA 1
ATOM 1622 C C . GLY A 1 196 ? 7.103 9.851 -5.912 1.00 94.88 196 GLY A C 1
ATOM 1623 O O . GLY A 1 196 ? 6.373 8.926 -6.262 1.00 94.88 196 GLY A O 1
ATOM 1624 N N . ARG A 1 197 ? 6.616 11.057 -5.582 1.00 93.19 197 ARG A N 1
ATOM 1625 C CA . ARG A 1 197 ? 5.174 11.367 -5.489 1.00 93.19 197 ARG A CA 1
ATOM 1626 C C . ARG A 1 197 ? 4.406 11.104 -6.785 1.00 93.19 197 ARG A C 1
ATOM 1628 O O . ARG A 1 197 ? 3.258 10.679 -6.731 1.00 93.19 197 ARG A O 1
ATOM 1635 N N . VAL A 1 198 ? 5.031 11.303 -7.949 1.00 95.00 198 VAL A N 1
ATOM 1636 C CA . VAL A 1 198 ? 4.439 10.911 -9.241 1.00 95.00 198 VAL A CA 1
ATOM 1637 C C . VAL A 1 198 ? 4.110 9.414 -9.264 1.00 95.00 198 VAL A C 1
ATOM 1639 O O . VAL A 1 198 ? 3.015 9.042 -9.667 1.00 95.00 198 VAL A O 1
ATOM 1642 N N . PHE A 1 199 ? 5.019 8.549 -8.808 1.00 96.38 199 PHE A N 1
ATOM 1643 C CA . PHE A 1 199 ? 4.790 7.102 -8.806 1.00 96.38 199 PHE A CA 1
ATOM 1644 C C . PHE A 1 199 ? 3.811 6.651 -7.723 1.00 96.38 199 PHE A C 1
ATOM 1646 O O . PHE A 1 199 ? 3.023 5.745 -7.991 1.00 96.38 199 PHE A O 1
ATOM 1653 N N . GLU A 1 200 ? 3.788 7.314 -6.562 1.00 94.75 200 GLU A N 1
ATOM 1654 C CA . GLU A 1 200 ? 2.815 7.045 -5.492 1.00 94.75 200 GLU A CA 1
ATOM 1655 C C . GLU A 1 200 ? 1.363 7.020 -6.020 1.00 94.75 200 GLU A C 1
ATOM 1657 O O . GLU A 1 200 ? 0.587 6.140 -5.644 1.00 94.75 200 GLU A O 1
ATOM 1662 N N . TYR A 1 201 ? 1.020 7.907 -6.964 1.00 94.31 201 TYR A N 1
ATOM 1663 C CA . TYR A 1 201 ? -0.319 7.998 -7.575 1.00 94.31 201 TYR A CA 1
ATOM 1664 C C . TYR A 1 201 ? -0.462 7.340 -8.951 1.00 94.31 201 TYR A C 1
ATOM 1666 O O . TYR A 1 201 ? -1.504 7.494 -9.594 1.00 94.31 201 TYR A O 1
ATOM 1674 N N . LEU A 1 202 ? 0.558 6.616 -9.416 1.00 97.00 202 LEU A N 1
ATOM 1675 C CA . LEU A 1 202 ? 0.524 5.920 -10.703 1.00 97.00 202 LEU A CA 1
ATOM 1676 C C . LEU A 1 202 ? 0.584 4.400 -10.586 1.00 97.00 202 LEU A C 1
ATOM 1678 O O . LEU A 1 202 ? 0.357 3.735 -11.594 1.00 97.00 202 LEU A O 1
ATOM 1682 N N . TRP A 1 203 ? 0.864 3.822 -9.414 1.00 98.12 203 TRP A N 1
ATOM 1683 C CA . TRP A 1 203 ? 0.964 2.365 -9.270 1.00 98.12 203 TRP A CA 1
ATOM 1684 C C . TRP A 1 203 ? -0.283 1.623 -9.752 1.00 98.12 203 TRP A C 1
ATOM 1686 O O . TRP A 1 203 ? -0.166 0.690 -10.547 1.00 98.12 203 TRP A O 1
ATOM 1696 N N . GLN A 1 204 ? -1.472 2.071 -9.351 1.00 97.50 204 GLN A N 1
ATOM 1697 C CA . GLN A 1 204 ? -2.736 1.500 -9.807 1.00 97.50 204 GLN A CA 1
ATOM 1698 C C . GLN A 1 204 ? -2.858 1.547 -11.328 1.00 97.50 204 GLN A C 1
ATOM 1700 O O . GLN A 1 204 ? -3.215 0.543 -11.941 1.00 97.50 204 GLN A O 1
ATOM 1705 N N . TYR A 1 205 ? -2.495 2.665 -11.957 1.00 98.19 205 TYR A N 1
ATOM 1706 C CA . TYR A 1 205 ? -2.596 2.806 -13.405 1.00 98.19 205 TYR A CA 1
ATOM 1707 C C . TYR A 1 205 ? -1.547 1.944 -14.123 1.00 98.19 205 TYR A C 1
ATOM 1709 O O . TYR A 1 205 ? -1.877 1.242 -15.073 1.00 98.19 205 TYR A O 1
ATOM 1717 N N . ILE A 1 206 ? -0.307 1.908 -13.620 1.00 98.50 206 ILE A N 1
ATOM 1718 C CA . ILE A 1 206 ? 0.782 1.079 -14.159 1.00 98.50 206 ILE A CA 1
ATOM 1719 C C . ILE A 1 206 ? 0.369 -0.391 -14.212 1.00 98.50 206 ILE A C 1
ATOM 1721 O O . ILE A 1 206 ? 0.606 -1.040 -15.226 1.00 98.50 206 ILE A O 1
ATOM 1725 N N . PHE A 1 207 ? -0.225 -0.921 -13.141 1.00 98.50 207 PHE A N 1
ATOM 1726 C CA . PHE A 1 207 ? -0.534 -2.347 -13.060 1.00 98.50 207 PHE A CA 1
ATOM 1727 C C . PHE A 1 207 ? -1.918 -2.695 -13.618 1.00 98.50 207 PHE A C 1
ATOM 1729 O O . PHE A 1 207 ? -2.091 -3.761 -14.210 1.00 98.50 207 PHE A O 1
ATOM 1736 N N . THR A 1 208 ? -2.912 -1.822 -13.477 1.00 97.31 208 THR A N 1
ATOM 1737 C CA . THR A 1 208 ? -4.297 -2.153 -13.848 1.00 97.31 208 THR A CA 1
ATOM 1738 C C . THR A 1 208 ? -4.768 -1.511 -15.149 1.00 97.31 208 THR A C 1
ATOM 1740 O O . THR A 1 208 ? -5.743 -1.991 -15.718 1.00 97.31 208 THR A O 1
ATOM 1743 N N . GLY A 1 209 ? -4.111 -0.445 -15.618 1.00 96.69 209 GLY A N 1
ATOM 1744 C CA . GLY A 1 209 ? -4.602 0.405 -16.708 1.00 96.69 209 GLY A CA 1
ATOM 1745 C C . GLY A 1 209 ? -5.814 1.268 -16.331 1.00 96.69 209 GLY A C 1
ATOM 1746 O O . GLY A 1 209 ? -6.310 2.020 -17.164 1.00 96.69 209 GLY A O 1
ATOM 1747 N N . ASN A 1 210 ? -6.302 1.183 -15.088 1.00 96.44 210 ASN A N 1
ATOM 1748 C CA . ASN A 1 210 ? -7.453 1.944 -14.614 1.00 96.44 210 ASN A CA 1
ATOM 1749 C C . ASN A 1 210 ? -6.997 3.190 -13.857 1.00 96.44 210 ASN A C 1
ATOM 1751 O O . ASN A 1 210 ? -6.113 3.125 -13.002 1.00 96.44 210 ASN A O 1
ATOM 1755 N N . GLY A 1 211 ? -7.632 4.329 -14.147 1.00 96.44 211 GLY A N 1
ATOM 1756 C CA . GLY A 1 211 ? -7.365 5.574 -13.425 1.00 96.44 211 GLY A CA 1
ATOM 1757 C C . GLY A 1 211 ? -7.861 5.538 -11.979 1.00 96.44 211 GLY A C 1
ATOM 1758 O O . GLY A 1 211 ? -7.201 6.074 -11.092 1.00 96.44 211 GLY A O 1
ATOM 1759 N N . VAL A 1 212 ? -8.976 4.845 -11.729 1.00 97.31 212 VAL A N 1
ATOM 1760 C CA . VAL A 1 212 ? -9.649 4.798 -10.425 1.00 97.31 212 VAL A CA 1
ATOM 1761 C C . VAL A 1 212 ? -9.685 3.364 -9.895 1.00 97.31 212 VAL A C 1
ATOM 1763 O O . VAL A 1 212 ? -10.299 2.487 -10.499 1.00 97.31 212 VAL A O 1
ATOM 1766 N N . VAL A 1 213 ? -9.049 3.134 -8.745 1.00 96.94 213 VAL A N 1
ATOM 1767 C CA . VAL A 1 213 ? -9.068 1.874 -7.988 1.00 96.94 213 VAL A CA 1
ATOM 1768 C C . VAL A 1 213 ? -9.425 2.195 -6.535 1.00 96.94 213 VAL A C 1
ATOM 1770 O O . VAL A 1 213 ? -8.565 2.302 -5.663 1.00 96.94 213 VAL A O 1
ATOM 1773 N N . CYS A 1 214 ? -10.723 2.381 -6.292 1.00 96.75 214 CYS A N 1
ATOM 1774 C CA . CYS A 1 214 ? -11.285 2.797 -5.006 1.00 96.75 214 CYS A CA 1
ATOM 1775 C C . CYS A 1 214 ? -12.401 1.835 -4.568 1.00 96.75 214 CYS A C 1
ATOM 1777 O O . CYS A 1 214 ? -13.579 2.181 -4.669 1.00 96.75 214 CYS A O 1
ATOM 1779 N N . PRO A 1 215 ? -12.069 0.606 -4.127 1.00 95.75 215 PRO A N 1
ATOM 1780 C CA . PRO A 1 215 ? -13.077 -0.311 -3.604 1.00 95.75 215 PRO A CA 1
ATOM 1781 C C . PRO A 1 215 ? -13.742 0.282 -2.357 1.00 95.75 215 PRO A C 1
ATOM 1783 O O . PRO A 1 215 ? -13.118 1.048 -1.620 1.00 95.75 215 PRO A O 1
ATOM 1786 N N . ALA A 1 216 ? -14.991 -0.101 -2.087 1.00 96.19 216 ALA A N 1
ATOM 1787 C CA . ALA A 1 216 ? -15.644 0.244 -0.827 1.00 96.19 216 ALA A CA 1
ATOM 1788 C C . ALA A 1 216 ? -14.803 -0.256 0.359 1.00 96.19 216 ALA A C 1
ATOM 1790 O O . ALA A 1 216 ? -14.323 -1.393 0.344 1.00 96.19 216 ALA A O 1
ATOM 1791 N N . MET A 1 217 ? -14.621 0.581 1.384 1.00 96.19 217 MET A N 1
ATOM 1792 C CA . MET A 1 217 ? -13.690 0.283 2.481 1.00 96.19 217 MET A CA 1
ATOM 1793 C C . MET A 1 217 ? -14.036 -1.039 3.184 1.00 96.19 217 MET A C 1
ATOM 1795 O O . MET A 1 217 ? -13.155 -1.871 3.395 1.00 96.19 217 MET A O 1
ATOM 1799 N N . HIS A 1 218 ? -15.321 -1.283 3.464 1.00 96.38 218 HIS A N 1
ATOM 1800 C CA . HIS A 1 218 ? -15.786 -2.527 4.088 1.00 96.38 218 HIS A CA 1
ATOM 1801 C C . HIS A 1 218 ? -15.520 -3.773 3.220 1.00 96.38 218 HIS A C 1
ATOM 1803 O O . HIS A 1 218 ? -15.186 -4.831 3.751 1.00 96.38 218 HIS A O 1
ATOM 1809 N N . VAL A 1 219 ? -15.606 -3.647 1.888 1.00 96.94 219 VAL A N 1
ATOM 1810 C CA . VAL A 1 219 ? -15.266 -4.725 0.942 1.00 96.94 219 VAL A CA 1
ATOM 1811 C C . VAL A 1 219 ? -13.762 -4.975 0.943 1.00 96.94 219 VAL A C 1
ATOM 1813 O O . VAL A 1 219 ? -13.343 -6.125 1.020 1.00 96.94 219 VAL A O 1
ATOM 1816 N N . CYS A 1 220 ? -12.946 -3.916 0.919 1.00 97.44 220 CYS A N 1
ATOM 1817 C CA . CYS A 1 220 ? -11.490 -4.034 1.011 1.00 97.44 220 CYS A CA 1
ATOM 1818 C C . CYS A 1 220 ? -11.072 -4.792 2.277 1.00 97.44 220 CYS A C 1
ATOM 1820 O O . CYS A 1 220 ? -10.330 -5.766 2.190 1.00 97.44 220 CYS A O 1
ATOM 1822 N N . TYR A 1 221 ? -11.606 -4.404 3.436 1.00 97.69 221 TYR A N 1
ATOM 1823 C CA . TYR A 1 221 ? -11.316 -5.066 4.706 1.00 97.69 221 TYR A CA 1
ATOM 1824 C C . TYR A 1 221 ? -11.728 -6.539 4.727 1.00 97.69 221 TYR A C 1
ATOM 1826 O O . TYR A 1 221 ? -10.955 -7.391 5.172 1.00 97.69 221 TYR A O 1
ATOM 1834 N N . CYS A 1 222 ? -12.914 -6.851 4.207 1.00 97.81 222 CYS A N 1
ATOM 1835 C CA . CYS A 1 222 ? -13.401 -8.222 4.171 1.00 97.81 222 CYS A CA 1
ATOM 1836 C C . CYS A 1 222 ? -12.577 -9.088 3.210 1.00 97.81 222 CYS A C 1
ATOM 1838 O O . CYS A 1 222 ? -12.031 -10.110 3.616 1.00 97.81 222 CYS A O 1
ATOM 1840 N N . GLU A 1 223 ? -12.416 -8.664 1.956 1.00 97.19 223 GLU A N 1
ATOM 1841 C CA . GLU A 1 223 ? -11.759 -9.487 0.939 1.00 97.19 223 GLU A CA 1
ATOM 1842 C C . GLU A 1 223 ? -10.236 -9.558 1.095 1.00 97.19 223 GLU A C 1
ATOM 1844 O O . GLU A 1 223 ? -9.647 -10.602 0.820 1.00 97.19 223 GLU A O 1
ATOM 1849 N N . ALA A 1 224 ? -9.578 -8.464 1.496 1.00 97.50 224 ALA A N 1
ATOM 1850 C CA . ALA A 1 224 ? -8.120 -8.431 1.606 1.00 97.50 224 ALA A CA 1
ATOM 1851 C C . ALA A 1 224 ? -7.616 -8.938 2.959 1.00 97.50 224 ALA A C 1
ATOM 1853 O O . ALA A 1 224 ? -6.510 -9.466 3.002 1.00 97.50 224 ALA A O 1
ATOM 1854 N N . TYR A 1 225 ? -8.399 -8.803 4.036 1.00 97.62 225 TYR A N 1
ATOM 1855 C CA . TYR A 1 225 ? -7.934 -9.080 5.402 1.00 97.62 225 TYR A CA 1
ATOM 1856 C C . TYR A 1 225 ? -8.833 -10.021 6.210 1.00 97.62 225 TYR A C 1
ATOM 1858 O O . TYR A 1 225 ? -8.471 -10.395 7.324 1.00 97.62 225 TYR A O 1
ATOM 1866 N N . GLY A 1 226 ? -9.993 -10.428 5.687 1.00 96.94 226 GLY A N 1
ATOM 1867 C CA . GLY A 1 226 ? -10.946 -11.254 6.434 1.00 96.94 226 GLY A CA 1
ATOM 1868 C C . GLY A 1 226 ? -11.634 -10.511 7.584 1.00 96.94 226 GLY A C 1
ATOM 1869 O O . GLY A 1 226 ? -12.068 -11.143 8.540 1.00 96.94 226 GLY A O 1
ATOM 1870 N N . ILE A 1 227 ? -11.731 -9.178 7.526 1.00 97.19 227 ILE A N 1
ATOM 1871 C CA . ILE A 1 227 ? -12.487 -8.380 8.504 1.00 97.19 227 ILE A CA 1
ATOM 1872 C C . ILE A 1 227 ? -13.837 -8.026 7.880 1.00 97.19 227 ILE A C 1
ATOM 1874 O O . ILE A 1 227 ? -13.985 -7.003 7.209 1.00 97.19 227 ILE A O 1
ATOM 1878 N N . CYS A 1 228 ? -14.818 -8.906 8.059 1.00 97.69 228 CYS A N 1
ATOM 1879 C CA . CYS A 1 228 ? -16.095 -8.851 7.354 1.00 97.69 228 CYS A CA 1
ATOM 1880 C C . CYS A 1 228 ? -17.219 -8.354 8.268 1.00 97.69 228 CYS A C 1
ATOM 1882 O O . CYS A 1 228 ? -17.773 -9.109 9.062 1.00 97.69 228 CYS A O 1
ATOM 1884 N N . PHE A 1 229 ? -17.584 -7.079 8.138 1.00 97.19 229 PHE A N 1
ATOM 1885 C CA . PHE A 1 229 ? -18.755 -6.512 8.815 1.00 97.19 229 PHE A CA 1
ATOM 1886 C C . PHE A 1 229 ? -20.069 -7.022 8.207 1.00 97.19 229 PHE A C 1
ATOM 1888 O O . PHE A 1 229 ? -20.108 -7.501 7.073 1.00 97.19 229 PHE A O 1
ATOM 1895 N N . ASP A 1 230 ? -21.168 -6.869 8.948 1.00 95.44 230 ASP A N 1
ATOM 1896 C CA . ASP A 1 230 ? -22.543 -7.139 8.511 1.00 95.44 230 ASP A CA 1
ATOM 1897 C C . ASP A 1 230 ? -23.077 -6.077 7.542 1.00 95.44 230 ASP A C 1
ATOM 1899 O O . ASP A 1 230 ? -24.036 -5.346 7.808 1.00 95.44 230 ASP A O 1
ATOM 1903 N N . GLY A 1 231 ? -22.376 -5.941 6.421 1.00 93.31 231 GLY A N 1
ATOM 1904 C CA . GLY A 1 231 ? -22.605 -4.895 5.442 1.00 93.31 231 GLY A CA 1
ATOM 1905 C C . GLY A 1 231 ? -22.104 -3.518 5.877 1.00 93.31 231 GLY A C 1
ATOM 1906 O O . GLY A 1 231 ? -21.592 -3.295 6.978 1.00 93.31 231 GLY A O 1
ATOM 1907 N N . GLU A 1 232 ? -22.276 -2.572 4.961 1.00 94.56 232 GLU A N 1
ATOM 1908 C CA . GLU A 1 232 ? -21.778 -1.199 5.063 1.00 94.56 232 GLU A CA 1
ATOM 1909 C C . GLU A 1 232 ? -22.275 -0.471 6.319 1.00 94.56 232 GLU A C 1
ATOM 1911 O O . GLU A 1 232 ? -21.494 0.162 7.014 1.00 94.56 232 GLU A O 1
ATOM 1916 N N . LYS A 1 233 ? -23.543 -0.653 6.710 1.00 94.56 233 LYS A N 1
ATOM 1917 C CA . LYS A 1 233 ? -24.112 0.034 7.884 1.00 94.56 233 LYS A CA 1
ATOM 1918 C C . LYS A 1 233 ? -23.418 -0.325 9.200 1.00 94.56 233 LYS A C 1
ATOM 1920 O O . LYS A 1 233 ? -23.292 0.530 10.075 1.00 94.56 233 LYS A O 1
ATOM 1925 N N . GLN A 1 234 ? -23.018 -1.587 9.383 1.00 95.00 234 GLN A N 1
ATOM 1926 C CA . GLN A 1 234 ? -22.312 -1.995 10.601 1.00 95.00 234 GLN A CA 1
ATOM 1927 C C . GLN A 1 234 ? -20.873 -1.465 10.594 1.00 95.00 234 GLN A C 1
ATOM 1929 O O . GLN A 1 234 ? -20.369 -1.054 11.639 1.00 95.00 234 GLN A O 1
ATOM 1934 N N . PHE A 1 235 ? -20.245 -1.431 9.418 1.00 95.56 235 PHE A N 1
ATOM 1935 C CA . PHE A 1 235 ? -18.946 -0.799 9.223 1.00 95.56 235 PHE A CA 1
ATOM 1936 C C . PHE A 1 235 ? -19.004 0.703 9.542 1.00 95.56 235 PHE A C 1
ATOM 1938 O O . PHE A 1 235 ? -18.239 1.178 10.377 1.00 95.56 235 PHE A O 1
ATOM 1945 N N . ASP A 1 236 ? -19.974 1.435 8.993 1.00 93.56 236 ASP A N 1
ATOM 1946 C CA . ASP A 1 236 ? -20.162 2.867 9.257 1.00 93.56 236 ASP A CA 1
ATOM 1947 C C . ASP A 1 236 ? -20.425 3.147 10.739 1.00 93.56 236 ASP A C 1
ATOM 1949 O O . ASP A 1 236 ? -19.893 4.107 11.299 1.00 93.56 236 ASP A O 1
ATOM 1953 N N . LYS A 1 237 ? -21.186 2.273 11.417 1.00 93.56 237 LYS A N 1
ATOM 1954 C CA . LYS A 1 237 ? -21.387 2.356 12.872 1.00 93.56 237 LYS A CA 1
ATOM 1955 C C . LYS A 1 237 ? -20.056 2.298 13.626 1.00 93.56 237 LYS A C 1
ATOM 1957 O O . LYS A 1 237 ? -19.903 3.007 14.617 1.00 93.56 237 LYS A O 1
ATOM 1962 N N . TRP A 1 238 ? -19.100 1.478 13.191 1.00 94.94 238 TRP A N 1
ATOM 1963 C CA . TRP A 1 238 ? -17.786 1.411 13.833 1.00 94.94 238 TRP A CA 1
ATOM 1964 C C . TRP A 1 238 ? -17.047 2.753 13.742 1.00 94.94 238 TRP A C 1
ATOM 1966 O O . TRP A 1 238 ? -16.548 3.248 14.754 1.00 94.94 238 TRP A O 1
ATOM 1976 N N . PHE A 1 239 ? -17.046 3.379 12.562 1.00 91.12 239 PHE A N 1
ATOM 1977 C CA . PHE A 1 239 ? -16.427 4.692 12.350 1.00 91.12 239 PHE A CA 1
ATOM 1978 C C . PHE A 1 239 ? -17.143 5.811 13.103 1.00 91.12 239 PHE A C 1
ATOM 1980 O O . PHE A 1 239 ? -16.493 6.712 13.627 1.00 91.12 239 PHE A O 1
ATOM 1987 N N . GLU A 1 240 ? -18.463 5.721 13.238 1.00 91.12 240 GLU A N 1
ATOM 1988 C CA . GLU A 1 240 ? -19.239 6.657 14.046 1.00 91.12 240 GLU A CA 1
ATOM 1989 C C . GLU A 1 240 ? -18.858 6.595 15.530 1.00 91.12 240 GLU A C 1
ATOM 1991 O O . GLU A 1 240 ? -18.633 7.622 16.174 1.00 91.12 240 GLU A O 1
ATOM 1996 N N . LEU A 1 241 ? -18.738 5.382 16.077 1.00 92.81 241 LEU A N 1
ATOM 1997 C CA . LEU A 1 241 ? -18.281 5.180 17.451 1.00 92.81 241 LEU A CA 1
ATOM 1998 C C . LEU A 1 241 ? -16.851 5.696 17.637 1.00 92.81 241 LEU A C 1
ATOM 2000 O O . LEU A 1 241 ? -16.554 6.315 18.661 1.00 92.81 241 LEU A O 1
ATOM 2004 N N . ARG A 1 242 ? -15.983 5.488 16.638 1.00 92.44 242 ARG A N 1
ATOM 2005 C CA . ARG A 1 242 ? -14.615 6.010 16.644 1.00 92.44 242 ARG A CA 1
ATOM 2006 C C . ARG A 1 242 ? -14.589 7.529 16.691 1.00 92.44 242 ARG A C 1
ATOM 2008 O O . ARG A 1 242 ? -13.893 8.086 17.533 1.00 92.44 242 ARG A O 1
ATOM 2015 N N . TYR A 1 243 ? -15.349 8.189 15.820 1.00 89.12 243 TYR A N 1
ATOM 2016 C CA . TYR A 1 243 ? -15.441 9.645 15.784 1.00 89.12 243 TYR A CA 1
ATOM 2017 C C . TYR A 1 243 ? -15.879 10.205 17.141 1.00 89.12 243 TYR A C 1
ATOM 2019 O O . TYR A 1 243 ? -15.207 11.060 17.716 1.00 89.12 243 TYR A O 1
ATOM 2027 N N . GLN A 1 244 ? -16.946 9.651 17.720 1.00 89.44 244 GLN A N 1
ATOM 2028 C CA . GLN A 1 244 ? -17.436 10.089 19.028 1.00 89.44 244 GLN A CA 1
ATOM 2029 C C . GLN A 1 244 ? -16.415 9.873 20.140 1.00 89.44 244 GLN A C 1
ATOM 2031 O O . GLN A 1 244 ? -16.249 10.738 20.999 1.00 89.44 244 GLN A O 1
ATOM 2036 N N . LYS A 1 245 ? -15.700 8.746 20.114 1.00 92.00 245 LYS A N 1
ATOM 2037 C CA . LYS A 1 245 ? -14.629 8.462 21.067 1.00 92.00 245 LYS A CA 1
ATOM 2038 C C . LYS A 1 245 ? -13.532 9.527 20.967 1.00 92.00 245 LYS A C 1
ATOM 2040 O O . LYS A 1 245 ? -13.166 10.099 21.992 1.00 92.00 245 LYS A O 1
ATOM 2045 N N . THR A 1 246 ? -13.048 9.826 19.761 1.00 90.06 246 THR A N 1
ATOM 2046 C CA . THR A 1 246 ? -12.011 10.844 19.529 1.00 90.06 246 THR A CA 1
ATOM 2047 C C . 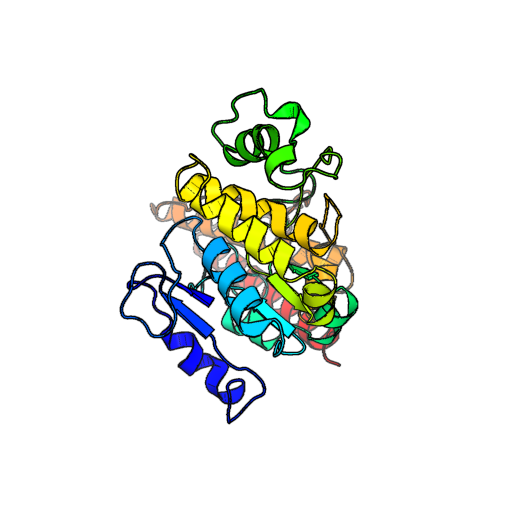THR A 1 246 ? -12.480 12.238 19.964 1.00 90.06 246 THR A C 1
ATOM 2049 O O . THR A 1 246 ? -11.746 12.946 20.657 1.00 90.06 246 THR A O 1
ATOM 2052 N N . GLU A 1 247 ? -13.725 12.617 19.662 1.00 87.56 247 GLU A N 1
ATOM 2053 C CA . GLU A 1 247 ? -14.323 13.881 20.118 1.00 87.56 247 GLU A CA 1
ATOM 2054 C C . GLU A 1 247 ? -14.386 13.973 21.650 1.00 87.56 247 GLU A C 1
ATOM 2056 O O . GLU A 1 247 ? -14.057 15.005 22.245 1.00 87.56 247 GLU A O 1
ATOM 2061 N N . MET A 1 248 ? -14.764 12.885 22.324 1.00 88.69 248 MET A N 1
ATOM 2062 C CA . MET A 1 248 ? -14.786 12.832 23.786 1.00 88.69 248 MET A CA 1
ATOM 2063 C C . MET A 1 248 ? -13.382 12.919 24.387 1.00 88.69 248 MET A C 1
ATOM 2065 O O . MET A 1 248 ? -13.162 13.692 25.319 1.00 88.69 248 MET A O 1
ATOM 2069 N N . GLU A 1 249 ? -12.409 12.197 23.834 1.00 91.25 249 GLU A N 1
ATOM 2070 C CA . GLU A 1 249 ? -11.008 12.278 24.258 1.00 91.25 249 GLU A CA 1
ATOM 2071 C C . GLU A 1 249 ? -10.434 13.692 24.051 1.00 91.25 249 GLU A C 1
ATOM 2073 O O . GLU A 1 249 ? -9.708 14.205 24.908 1.00 91.25 249 GLU A O 1
ATOM 2078 N N . SER A 1 250 ? -10.810 14.361 22.958 1.00 88.88 250 SER A N 1
ATOM 2079 C CA . SER A 1 250 ? -10.479 15.761 22.680 1.00 88.88 250 SER A CA 1
ATOM 2080 C C . SER A 1 250 ? -11.070 16.708 23.731 1.00 88.88 250 SER A C 1
ATOM 2082 O O . SER A 1 250 ? -10.344 17.532 24.296 1.00 88.88 250 SER A O 1
ATOM 2084 N N . ARG A 1 251 ? -12.355 16.558 24.084 1.00 88.12 251 ARG A N 1
ATOM 2085 C CA . ARG A 1 251 ? -13.004 17.333 25.161 1.00 88.12 251 ARG A CA 1
ATOM 2086 C C . ARG A 1 251 ? -12.322 17.127 26.514 1.00 88.12 251 ARG A C 1
ATOM 2088 O O . ARG A 1 251 ? -12.018 18.114 27.186 1.00 88.12 251 ARG A O 1
ATOM 2095 N N . ILE A 1 252 ? -12.025 15.879 26.889 1.00 90.06 252 ILE A N 1
ATOM 2096 C CA . ILE A 1 252 ? -11.299 15.556 28.129 1.00 90.06 252 ILE A CA 1
ATOM 2097 C C . ILE A 1 252 ? -9.940 16.266 28.146 1.00 90.06 252 ILE A C 1
ATOM 2099 O O . ILE A 1 252 ? -9.590 16.910 29.135 1.00 90.06 252 ILE A O 1
ATOM 2103 N N . ARG A 1 253 ? -9.179 16.206 27.045 1.00 90.25 253 ARG A N 1
ATOM 2104 C CA . ARG A 1 253 ? -7.882 16.895 26.936 1.00 90.25 253 ARG A CA 1
ATOM 2105 C C . ARG A 1 253 ? -8.016 18.405 27.108 1.00 90.25 253 ARG A C 1
ATOM 2107 O O . ARG A 1 253 ? -7.241 18.970 27.877 1.00 90.25 253 ARG A O 1
ATOM 2114 N N . LYS A 1 254 ? -9.003 19.039 26.457 1.00 88.62 254 LYS A N 1
ATOM 2115 C CA . LYS A 1 254 ? -9.274 20.483 26.596 1.00 88.62 254 LYS A CA 1
ATOM 2116 C C . LYS A 1 254 ? -9.535 20.864 28.054 1.00 88.62 254 LYS A C 1
ATOM 2118 O O . LYS A 1 254 ? -8.913 21.798 28.550 1.00 88.62 254 LYS A O 1
ATOM 2123 N N . LEU A 1 255 ? -10.392 20.119 28.753 1.00 88.06 255 LEU A N 1
ATOM 2124 C CA . LEU A 1 255 ? -10.704 20.367 30.168 1.00 88.06 255 LEU A CA 1
ATOM 2125 C C . LEU A 1 255 ? -9.498 20.159 31.091 1.00 88.06 255 LEU A C 1
ATOM 2127 O O . LEU A 1 255 ? -9.363 20.847 32.097 1.00 88.06 255 LEU A O 1
ATOM 2131 N N . GLN A 1 256 ? -8.589 19.254 30.727 1.00 89.12 256 GLN A N 1
ATOM 2132 C CA . GLN A 1 256 ? -7.327 19.026 31.435 1.00 89.12 256 GLN A CA 1
ATOM 2133 C C . GLN A 1 256 ? -6.210 20.017 31.046 1.00 89.12 256 GLN A C 1
ATOM 2135 O O . GLN A 1 256 ? -5.073 19.841 31.484 1.00 89.12 256 GLN A O 1
ATOM 2140 N N . GLY A 1 257 ? -6.483 21.017 30.198 1.00 88.94 257 GLY A N 1
ATOM 2141 C CA . GLY A 1 257 ? -5.478 21.973 29.717 1.00 88.94 257 GLY A CA 1
ATOM 2142 C C . GLY A 1 257 ? -4.403 21.354 28.814 1.00 88.94 257 GLY A C 1
ATOM 2143 O O . GLY A 1 257 ? -3.324 21.922 28.653 1.00 88.94 257 GLY A O 1
ATOM 2144 N N . LYS A 1 258 ? -4.665 20.174 28.241 1.00 87.12 258 LYS A N 1
ATOM 2145 C CA . LYS A 1 258 ? -3.744 19.469 27.345 1.00 87.12 258 LYS A CA 1
ATOM 2146 C C . LYS A 1 258 ? -4.011 19.849 25.888 1.00 87.12 258 LYS A C 1
ATOM 2148 O O . LYS A 1 258 ? -5.167 20.048 25.510 1.00 87.12 258 LYS A O 1
ATOM 2153 N N . PRO A 1 259 ? -2.969 19.882 25.039 1.00 81.94 259 PRO A N 1
ATOM 2154 C CA . PRO A 1 259 ? -3.149 20.106 23.615 1.00 81.94 259 PRO A CA 1
ATOM 2155 C C . PRO A 1 259 ? -4.003 18.997 22.989 1.00 81.94 259 PRO A C 1
ATOM 2157 O O . PRO A 1 259 ? -3.842 17.800 23.272 1.00 81.94 259 PRO A O 1
ATOM 2160 N N . VAL A 1 260 ? -4.913 19.425 22.121 1.00 73.38 260 VAL A N 1
ATOM 2161 C CA . VAL A 1 260 ? -5.752 18.563 21.290 1.00 73.38 260 VAL A CA 1
ATOM 2162 C C . VAL A 1 260 ? -4.964 18.202 20.043 1.00 73.38 260 VAL A C 1
ATOM 2164 O O . VAL A 1 260 ? -4.320 19.064 19.449 1.00 73.38 260 VAL A O 1
ATOM 2167 N N . LYS A 1 261 ? -4.989 16.926 19.664 1.00 62.31 261 LYS A N 1
ATOM 2168 C CA . LYS A 1 261 ? -4.512 16.507 18.348 1.00 62.31 261 LYS A CA 1
ATOM 2169 C C . LYS A 1 261 ? -5.683 16.647 17.379 1.00 62.31 261 LYS A C 1
ATOM 2171 O O . LYS A 1 261 ? -6.738 16.091 17.663 1.00 62.31 261 LYS A O 1
ATOM 2176 N N . ASP A 1 262 ? -5.493 17.378 16.285 1.00 53.38 262 ASP A N 1
ATOM 2177 C CA . ASP A 1 262 ? -6.394 17.287 15.135 1.00 53.38 262 ASP A CA 1
ATOM 2178 C C . ASP A 1 262 ? -6.174 15.914 14.498 1.00 53.38 262 ASP A C 1
ATOM 2180 O O . ASP A 1 262 ? -5.181 15.684 13.805 1.00 53.38 262 ASP A O 1
ATOM 2184 N N . GLU A 1 263 ? -7.069 14.977 14.782 1.00 53.41 263 GLU A N 1
ATOM 2185 C CA . GLU A 1 263 ? -7.219 13.783 13.961 1.00 53.41 263 GLU A CA 1
ATOM 2186 C C . GLU A 1 263 ? -8.243 14.135 12.889 1.00 53.41 263 GLU A C 1
ATOM 2188 O O . GLU A 1 263 ? -9.398 14.441 13.183 1.00 53.41 263 GLU A O 1
ATOM 2193 N N . THR A 1 264 ? -7.791 14.192 11.637 1.00 48.50 264 THR A N 1
ATOM 2194 C CA . THR A 1 264 ? -8.687 14.438 10.510 1.00 48.50 264 THR A CA 1
ATOM 2195 C C . THR A 1 264 ? -9.599 13.230 10.374 1.00 48.50 264 THR A C 1
ATOM 2197 O O . THR A 1 264 ? -9.130 12.112 10.169 1.00 48.50 264 THR A O 1
ATOM 2200 N N . ASP A 1 265 ? -10.905 13.441 10.524 1.00 48.38 265 ASP A N 1
ATOM 2201 C CA . ASP A 1 265 ? -11.858 12.371 10.283 1.00 48.38 265 ASP A CA 1
ATOM 2202 C C . ASP A 1 265 ? -11.832 12.002 8.796 1.00 48.38 265 ASP A C 1
ATOM 2204 O O . ASP A 1 265 ? -11.969 12.849 7.911 1.00 48.38 265 ASP A O 1
ATOM 2208 N N . HIS A 1 266 ? -11.579 10.728 8.529 1.00 51.62 266 HIS A N 1
ATOM 2209 C CA . HIS A 1 266 ? -11.503 10.167 7.187 1.00 51.62 266 HIS A CA 1
ATOM 2210 C C . HIS A 1 266 ? -12.769 9.382 6.804 1.00 51.62 266 HIS A C 1
ATOM 2212 O O . HIS A 1 266 ? -12.800 8.762 5.741 1.00 51.62 266 HIS A O 1
ATOM 2218 N N . GLY A 1 267 ? -13.802 9.387 7.657 1.00 48.06 267 GLY A N 1
ATOM 2219 C CA . GLY A 1 267 ? -15.099 8.783 7.369 1.00 48.06 267 GLY A CA 1
ATOM 2220 C C . GLY A 1 267 ? -15.972 9.665 6.470 1.00 48.06 267 GLY A C 1
ATOM 2221 O O . GLY A 1 267 ? -16.032 10.878 6.627 1.00 48.06 267 GLY A O 1
ATOM 2222 N N . THR A 1 268 ? -16.690 9.054 5.528 1.00 40.31 268 THR A N 1
ATOM 2223 C CA . THR A 1 268 ? -17.663 9.728 4.644 1.00 40.31 268 THR A CA 1
ATOM 2224 C C . THR A 1 268 ? -19.087 9.758 5.218 1.00 40.31 268 THR A C 1
ATOM 2226 O O . THR A 1 268 ? -20.042 10.030 4.492 1.00 40.31 268 THR A O 1
ATOM 2229 N N . SER A 1 269 ? -19.261 9.436 6.503 1.00 48.50 269 SER A N 1
ATOM 2230 C CA . SER A 1 269 ? -20.576 9.271 7.130 1.00 48.50 269 SER A CA 1
ATOM 2231 C C . SER A 1 269 ? -21.139 10.600 7.637 1.00 48.50 269 SER A C 1
ATOM 2233 O O . SER A 1 269 ? -20.438 11.412 8.231 1.00 48.50 269 SER A O 1
ATOM 2235 N N . SER A 1 270 ? -22.446 10.811 7.462 1.00 50.75 270 SER A N 1
ATOM 2236 C CA . SER A 1 270 ? -23.178 11.821 8.224 1.00 50.75 270 SER A CA 1
ATOM 2237 C C . SER A 1 270 ? -23.184 11.407 9.699 1.00 50.75 270 SER A C 1
ATOM 2239 O O . SER A 1 270 ? -23.960 10.528 10.088 1.00 50.75 270 SER A O 1
ATOM 2241 N N . HIS A 1 271 ? -22.310 12.008 10.505 1.00 55.03 271 HIS A N 1
ATOM 2242 C CA . HIS A 1 271 ? -22.106 11.561 11.876 1.00 55.03 271 HIS A CA 1
ATOM 2243 C C . HIS A 1 271 ? -23.344 11.777 12.744 1.00 55.03 271 HIS A C 1
ATOM 2245 O O . HIS A 1 271 ? -23.776 12.907 12.994 1.00 55.03 271 HIS A O 1
ATOM 2251 N N . LYS A 1 272 ? -23.962 10.675 13.177 1.00 55.69 272 LYS A N 1
ATOM 2252 C CA . LYS A 1 272 ? -25.164 10.694 14.010 1.00 55.69 272 LYS A CA 1
ATOM 2253 C C . LYS A 1 272 ? -24.750 10.447 15.453 1.00 55.69 272 LYS A C 1
ATOM 2255 O O . LYS A 1 272 ? -24.382 9.333 15.805 1.00 55.69 272 LYS A O 1
ATOM 2260 N N . LYS A 1 273 ? -24.872 11.475 16.294 1.00 60.28 273 LYS A N 1
ATOM 2261 C CA . LYS A 1 273 ? -24.522 11.421 17.721 1.00 60.28 273 LYS A CA 1
ATOM 2262 C C . LYS A 1 273 ? -25.213 10.223 18.405 1.00 60.28 273 LYS A C 1
ATOM 2264 O O . LYS A 1 273 ? -26.438 10.169 18.460 1.00 60.28 273 LYS A O 1
ATOM 2269 N N . LEU A 1 274 ? -24.428 9.250 18.878 1.00 60.09 274 LEU A N 1
ATOM 2270 C CA . LEU A 1 274 ? -24.894 8.027 19.556 1.00 60.09 274 LEU A CA 1
ATOM 2271 C C . LEU A 1 274 ? -24.886 8.216 21.078 1.00 60.09 274 LEU A C 1
ATOM 2273 O O . LEU A 1 274 ? -25.685 7.591 21.769 1.00 60.09 274 LEU A O 1
ATOM 2277 N N . ILE A 1 275 ? -24.015 9.094 21.591 1.00 70.81 275 ILE A N 1
ATOM 2278 C CA . ILE A 1 275 ? -23.957 9.482 23.003 1.00 70.81 275 ILE A CA 1
ATOM 2279 C C . ILE A 1 275 ? -24.166 10.993 23.149 1.00 70.81 275 ILE A C 1
ATOM 2281 O O . ILE A 1 275 ? -23.367 11.810 22.682 1.00 70.81 275 ILE A O 1
ATOM 2285 N N . GLU A 1 276 ? -25.220 11.376 23.866 1.00 69.12 276 GLU A N 1
ATOM 2286 C CA . GLU A 1 276 ? -25.468 12.759 24.270 1.00 69.12 276 GLU A CA 1
ATOM 2287 C C . GLU A 1 276 ? -25.009 12.978 25.714 1.00 69.12 276 GLU A C 1
ATOM 2289 O O . GLU A 1 276 ? -25.726 12.694 26.667 1.00 69.12 276 GLU A O 1
ATOM 2294 N N . LEU A 1 277 ? -23.795 13.507 25.878 1.00 64.31 277 LEU A N 1
ATOM 2295 C CA . LEU A 1 277 ? -23.375 14.117 27.138 1.00 64.31 277 LEU A CA 1
ATOM 2296 C C . LEU A 1 277 ? -23.538 15.634 27.035 1.00 64.31 277 LEU A C 1
ATOM 2298 O O . LEU A 1 277 ? -22.945 16.252 26.143 1.00 64.31 277 LEU A O 1
ATOM 2302 N N . GLY A 1 278 ? -24.330 16.214 27.941 1.00 67.25 278 GLY A N 1
ATOM 2303 C CA . GLY A 1 278 ? -24.531 17.662 28.042 1.00 67.25 278 GLY A CA 1
ATOM 2304 C C . GLY A 1 278 ? -23.237 18.429 28.347 1.00 67.25 278 GLY A C 1
ATOM 2305 O O . GLY A 1 278 ? -22.217 17.844 28.720 1.00 67.25 278 GLY A O 1
ATOM 2306 N N . ASP A 1 279 ? -23.277 19.755 28.206 1.00 68.69 279 ASP A N 1
ATOM 2307 C CA . ASP A 1 279 ? -22.094 20.625 28.336 1.00 68.69 279 ASP A CA 1
ATOM 2308 C C . ASP A 1 279 ? -21.466 20.622 29.744 1.00 68.69 279 ASP A C 1
ATOM 2310 O O . ASP A 1 279 ? -20.302 20.981 29.897 1.00 68.69 279 ASP A O 1
ATOM 2314 N N . GLY A 1 280 ? -22.206 20.165 30.760 1.00 69.12 280 GLY A N 1
ATOM 2315 C CA . GLY A 1 280 ? -21.750 20.032 32.149 1.00 69.12 280 GLY A CA 1
ATOM 2316 C C . GLY A 1 280 ? -21.282 18.632 32.563 1.00 69.12 280 GLY A C 1
ATOM 2317 O O . GLY A 1 280 ? -21.151 18.392 33.760 1.00 69.12 280 GLY A O 1
ATOM 2318 N N . ALA A 1 281 ? -21.087 17.695 31.627 1.00 80.06 281 ALA A N 1
ATOM 2319 C CA . ALA A 1 281 ? -20.631 16.342 31.961 1.00 80.06 281 ALA A CA 1
ATOM 2320 C C . ALA A 1 281 ? -19.244 16.351 32.629 1.00 80.06 281 ALA A C 1
ATOM 2322 O O . ALA A 1 281 ? -18.331 17.045 32.168 1.00 80.06 281 ALA A O 1
ATOM 2323 N N . SER A 1 282 ? -19.085 15.564 33.698 1.00 87.00 282 SER A N 1
ATOM 2324 C CA . SER A 1 282 ? -17.807 15.447 34.406 1.00 87.00 282 SER A CA 1
ATOM 2325 C C . SER A 1 282 ? -16.757 14.727 33.553 1.00 87.00 282 SER A C 1
ATOM 2327 O O . SER A 1 282 ? -17.085 13.995 32.611 1.00 87.00 282 SER A O 1
ATOM 2329 N N . VAL A 1 283 ? -15.472 14.930 33.868 1.00 88.00 283 VAL A N 1
ATOM 2330 C CA . VAL A 1 283 ? -14.377 14.210 33.192 1.00 88.00 283 VAL A CA 1
ATOM 2331 C C . VAL A 1 283 ? -14.552 12.706 33.383 1.00 88.00 283 VAL A C 1
ATOM 2333 O O . VAL A 1 283 ? -14.374 11.955 32.429 1.00 88.00 283 VAL A O 1
ATOM 2336 N N . GLU A 1 284 ? -14.978 12.286 34.572 1.00 90.19 284 GLU A N 1
ATOM 2337 C CA . GLU A 1 284 ? -15.271 10.900 34.917 1.00 90.19 284 GLU A CA 1
ATOM 2338 C C . GLU A 1 284 ? -16.370 10.303 34.022 1.00 90.19 284 GLU A C 1
ATOM 2340 O O . GLU A 1 284 ? -16.177 9.217 33.468 1.00 90.19 284 GLU A O 1
ATOM 2345 N N . ASP A 1 285 ? -17.475 11.026 33.800 1.00 89.69 285 ASP A N 1
ATOM 2346 C CA . ASP A 1 285 ? -18.566 10.582 32.917 1.00 89.69 285 ASP A CA 1
ATOM 2347 C C . ASP A 1 285 ? -18.092 10.429 31.467 1.00 89.69 285 ASP A C 1
ATOM 2349 O O . ASP A 1 285 ? -18.398 9.440 30.795 1.00 89.69 285 ASP A O 1
ATOM 2353 N N . MET A 1 286 ? -17.302 11.391 30.976 1.00 90.50 286 MET A N 1
ATOM 2354 C CA . MET A 1 286 ? -16.721 11.317 29.634 1.00 90.50 286 MET A CA 1
ATOM 2355 C C . MET A 1 286 ? -15.760 10.132 29.503 1.00 90.50 286 MET A C 1
ATOM 2357 O O . MET A 1 286 ? -15.746 9.465 28.471 1.00 90.50 286 MET A O 1
ATOM 2361 N N . GLN A 1 287 ? -14.984 9.827 30.542 1.00 93.25 287 GLN A N 1
ATOM 2362 C CA . GLN A 1 287 ? -14.038 8.711 30.538 1.00 93.25 287 GLN A CA 1
ATOM 2363 C C . GLN A 1 287 ? -14.751 7.351 30.567 1.00 93.25 287 GLN A C 1
ATOM 2365 O O . GLN A 1 287 ? -14.343 6.414 29.871 1.00 93.25 287 GLN A O 1
ATOM 2370 N N . ALA A 1 288 ? -15.856 7.255 31.311 1.00 92.31 288 ALA A N 1
ATOM 2371 C CA . ALA A 1 288 ? -16.740 6.095 31.287 1.00 92.31 288 ALA A CA 1
ATOM 2372 C C . ALA A 1 288 ? -17.362 5.897 29.893 1.00 92.31 288 ALA A C 1
ATOM 2374 O O . ALA A 1 288 ? -17.355 4.782 29.369 1.00 92.31 288 ALA A O 1
ATOM 2375 N N . ALA 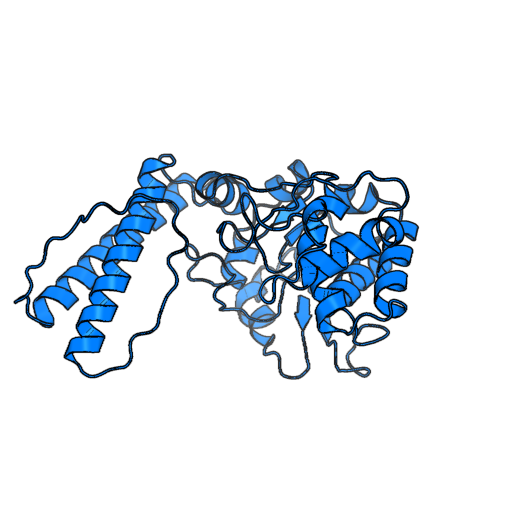A 1 289 ? -17.815 6.977 29.248 1.00 91.31 289 ALA A N 1
ATOM 2376 C CA . ALA A 1 289 ? -18.351 6.920 27.890 1.00 91.31 289 ALA A CA 1
ATOM 2377 C C . ALA A 1 289 ? -17.295 6.500 26.852 1.00 91.31 289 ALA A C 1
ATOM 2379 O O . ALA A 1 289 ? -17.573 5.631 26.029 1.00 91.31 289 ALA A O 1
ATOM 2380 N N . VAL A 1 290 ? -16.066 7.029 26.929 1.00 93.69 290 VAL A N 1
ATOM 2381 C CA . VAL A 1 290 ? -14.938 6.586 26.086 1.00 93.69 290 VAL A CA 1
ATOM 2382 C C . VAL A 1 290 ? -14.695 5.084 26.247 1.00 93.69 290 VAL A C 1
ATOM 2384 O O . VAL A 1 290 ? -14.545 4.378 25.253 1.00 93.69 290 VAL A O 1
ATOM 2387 N N . THR A 1 291 ? -14.715 4.577 27.481 1.00 95.50 291 THR A N 1
ATOM 2388 C CA . THR A 1 291 ? -14.531 3.143 27.762 1.00 95.50 291 THR A CA 1
ATOM 2389 C C . THR A 1 291 ? -15.654 2.298 27.148 1.00 95.50 291 THR A C 1
ATOM 2391 O O . THR A 1 291 ? -15.391 1.259 26.540 1.00 95.50 291 THR A O 1
ATOM 2394 N N . ALA A 1 292 ? -16.906 2.754 27.247 1.00 94.50 292 ALA A N 1
ATOM 2395 C CA . ALA A 1 292 ? -18.053 2.080 26.642 1.00 94.50 292 ALA A CA 1
ATOM 2396 C C . ALA A 1 292 ? -17.971 2.060 25.104 1.00 94.50 292 ALA A C 1
ATOM 2398 O O . ALA A 1 292 ? -18.170 1.009 24.493 1.00 94.50 292 ALA A O 1
ATOM 2399 N N . LEU A 1 293 ? -17.607 3.189 24.482 1.00 94.56 293 LEU A N 1
ATOM 2400 C CA . LEU A 1 293 ? -17.388 3.286 23.035 1.00 94.56 293 LEU A CA 1
ATOM 2401 C C . LEU A 1 293 ? -16.276 2.339 22.575 1.00 94.56 293 LEU A C 1
ATOM 2403 O O . LEU A 1 293 ? -16.471 1.576 21.632 1.00 94.56 293 LEU A O 1
ATOM 2407 N N . GLN A 1 294 ? -15.136 2.331 23.272 1.00 95.06 294 GLN A N 1
ATOM 2408 C CA . GLN A 1 294 ? -14.025 1.419 22.987 1.00 95.06 294 GLN A CA 1
ATOM 2409 C C . GLN A 1 294 ? -14.455 -0.054 23.078 1.00 95.06 294 GLN A C 1
ATOM 2411 O O . GLN A 1 294 ? -14.068 -0.860 22.231 1.00 95.06 294 GLN A O 1
ATOM 2416 N N . SER A 1 295 ? -15.272 -0.411 24.075 1.00 96.31 295 SER A N 1
ATOM 2417 C CA . SER A 1 295 ? -15.784 -1.775 24.242 1.00 96.31 295 SER A CA 1
ATOM 2418 C C . SER A 1 295 ? -16.688 -2.204 23.081 1.00 96.31 295 SER A C 1
ATOM 2420 O O . SER A 1 295 ? -16.483 -3.282 22.520 1.00 96.31 295 SER A O 1
ATOM 2422 N N . GLU A 1 296 ? -17.628 -1.352 22.662 1.00 96.06 296 GLU A N 1
ATOM 2423 C CA . GLU A 1 296 ? -18.516 -1.639 21.527 1.00 96.06 296 GLU A CA 1
ATOM 2424 C C . GLU A 1 296 ? -17.744 -1.688 20.198 1.00 96.06 296 GLU A C 1
ATOM 2426 O O . GLU A 1 296 ? -17.957 -2.593 19.392 1.00 96.06 296 GLU A O 1
ATOM 2431 N N . MET A 1 297 ? -16.795 -0.771 19.976 1.00 96.06 297 MET A N 1
ATOM 2432 C CA . MET A 1 297 ? -15.913 -0.806 18.802 1.00 96.06 297 MET A CA 1
ATOM 2433 C C . MET A 1 297 ? -15.118 -2.109 18.731 1.00 96.06 297 MET A C 1
ATOM 2435 O O . MET A 1 297 ? -15.031 -2.723 17.665 1.00 96.06 297 MET A O 1
ATOM 2439 N N . LYS A 1 298 ? -14.540 -2.542 19.860 1.00 95.88 298 LYS A N 1
ATOM 2440 C CA . LYS A 1 298 ? -13.798 -3.803 19.943 1.00 95.88 298 LYS A CA 1
ATOM 2441 C C . LYS A 1 298 ? -14.710 -4.985 19.631 1.00 95.88 298 LYS A C 1
ATOM 2443 O O . LYS A 1 298 ? -14.335 -5.828 18.828 1.00 95.88 298 LYS A O 1
ATOM 2448 N N . LYS A 1 299 ? -15.914 -5.017 20.207 1.00 97.06 299 LYS A N 1
ATOM 2449 C CA . LYS A 1 299 ? -16.905 -6.064 19.941 1.00 97.06 299 LYS A CA 1
ATOM 2450 C C . LYS A 1 299 ? -17.246 -6.160 18.451 1.00 97.06 299 LYS A C 1
ATOM 2452 O O . LYS A 1 299 ? -17.137 -7.240 17.886 1.00 97.06 299 LYS A O 1
ATOM 2457 N N . LEU A 1 300 ? -17.596 -5.041 17.811 1.00 97.00 300 LEU A N 1
ATOM 2458 C CA . LEU A 1 300 ? -17.927 -5.010 16.380 1.00 97.00 300 LEU A CA 1
ATOM 2459 C C . LEU A 1 300 ? -16.758 -5.487 15.508 1.00 97.00 300 LEU A C 1
ATOM 2461 O O . LEU A 1 300 ? -16.957 -6.248 14.565 1.00 97.00 300 LEU A O 1
ATOM 2465 N N . ARG A 1 301 ? -15.535 -5.059 15.836 1.00 95.94 301 ARG A N 1
ATOM 2466 C CA . ARG A 1 301 ? -14.321 -5.487 15.136 1.00 95.94 301 ARG A CA 1
ATOM 2467 C C . ARG A 1 301 ? -14.085 -6.990 15.295 1.00 95.94 301 ARG A C 1
ATOM 2469 O O . ARG A 1 301 ? -13.836 -7.668 14.306 1.00 95.94 301 ARG A O 1
ATOM 2476 N N . ASP A 1 302 ? -14.173 -7.508 16.516 1.00 95.75 302 ASP A N 1
ATOM 2477 C CA . ASP A 1 302 ? -13.936 -8.924 16.810 1.00 95.75 302 ASP A CA 1
ATOM 2478 C C . ASP A 1 302 ? -15.004 -9.819 16.153 1.00 95.75 302 ASP A C 1
ATOM 2480 O O . ASP A 1 302 ? -14.673 -10.856 15.583 1.00 95.75 302 ASP A O 1
ATOM 2484 N N . GLU A 1 303 ? -16.274 -9.397 16.149 1.00 97.19 303 GLU A N 1
ATOM 2485 C CA . GLU A 1 303 ? -17.351 -10.065 15.404 1.00 97.19 303 GLU A CA 1
ATOM 2486 C C . GLU A 1 303 ? -17.075 -10.077 13.891 1.00 97.19 303 GLU A C 1
ATOM 2488 O O . GLU A 1 303 ? -17.300 -11.096 13.234 1.00 97.19 303 GLU A O 1
ATOM 2493 N N . ALA A 1 304 ? -16.554 -8.976 13.337 1.00 97.31 304 ALA A N 1
ATOM 2494 C CA . ALA A 1 304 ? -16.180 -8.897 11.927 1.00 97.31 304 ALA A CA 1
ATOM 2495 C C . ALA A 1 304 ? -14.994 -9.815 11.581 1.00 97.31 304 ALA A C 1
ATOM 2497 O O . ALA A 1 304 ? -15.004 -10.462 10.532 1.00 97.31 304 ALA A O 1
ATOM 2498 N N . PHE A 1 305 ? -13.999 -9.918 12.469 1.00 94.94 305 PHE A N 1
ATOM 2499 C CA . PHE A 1 305 ? -12.905 -10.884 12.336 1.00 94.94 305 PHE A CA 1
ATOM 2500 C C . PHE A 1 305 ? -13.420 -12.323 12.351 1.00 94.94 305 PHE A C 1
ATOM 2502 O O . PHE A 1 305 ? -13.058 -13.101 11.476 1.00 94.94 305 PHE A O 1
ATOM 2509 N N . LEU A 1 306 ? -14.276 -12.679 13.315 1.00 95.69 306 LEU A N 1
ATOM 2510 C CA . LEU A 1 306 ? -14.854 -14.024 13.407 1.00 95.69 306 LEU A CA 1
ATOM 2511 C C . LEU A 1 306 ? -15.661 -14.382 12.156 1.00 95.69 306 LEU A C 1
ATOM 2513 O O . LEU A 1 306 ? -15.592 -15.512 11.686 1.00 95.69 306 LEU A O 1
ATOM 2517 N N . ARG A 1 307 ? -16.391 -13.417 11.590 1.00 96.00 307 ARG A N 1
ATOM 2518 C CA . ARG A 1 307 ? -17.188 -13.625 10.378 1.00 96.00 307 ARG A CA 1
ATOM 2519 C C . ARG A 1 307 ? -16.342 -13.886 9.131 1.00 96.00 307 ARG A C 1
ATOM 2521 O O . ARG A 1 307 ? -16.796 -14.602 8.248 1.00 96.00 307 ARG A O 1
ATOM 2528 N N . GLY A 1 308 ? -15.160 -13.279 9.030 1.00 92.31 308 GLY A N 1
ATOM 2529 C CA . GLY A 1 308 ? -14.266 -13.452 7.880 1.00 92.31 308 GLY A CA 1
ATOM 2530 C C . GLY A 1 308 ? -13.237 -14.576 8.034 1.00 92.31 308 GLY A C 1
ATOM 2531 O O . GLY A 1 308 ? -12.354 -14.711 7.180 1.00 92.31 308 GLY A O 1
ATOM 2532 N N . GLN A 1 309 ? -13.325 -15.377 9.102 1.00 87.25 309 GLN A N 1
ATOM 2533 C CA . GLN A 1 309 ? -12.576 -16.629 9.187 1.00 87.25 309 GLN A CA 1
ATOM 2534 C C . GLN A 1 309 ? -13.094 -17.627 8.132 1.00 87.25 309 GLN A C 1
ATOM 2536 O O . GLN A 1 309 ? -14.293 -17.635 7.852 1.00 87.25 309 GLN A O 1
ATOM 2541 N N . PRO A 1 310 ? -12.190 -18.404 7.506 1.00 67.31 310 PRO A N 1
ATOM 2542 C CA . PRO A 1 310 ? -12.533 -19.348 6.443 1.00 67.31 310 PRO A CA 1
ATOM 2543 C C . PRO A 1 310 ? -13.414 -20.514 6.902 1.00 67.31 310 PRO A C 1
ATOM 2545 O O . PRO A 1 310 ? -13.329 -20.900 8.092 1.00 67.31 310 PRO A O 1
#

Foldseek 3Di:
DFEAPPFDQCVCCVLCVCCDPPNHDDDDDYEHAHDPPDPHYAPHNFLGQLSSVLVVCLVCLVPDDQKDWRDYRDQADPQAEVLQVSGPSLLVVQFDSVLQNVQQKAASGLFFPPFPDFHAQLVVLVDDDVVCLLSVVCNVCVCQLVVPDDDDRGAGDRFDPTMMGGSVLSVVDDSVSSVSLSVCRVPPPDGRVNSNRNVRRCVCCVRPVDRGDRDNSQCSCCSGRLQHAPPDVLVLVLLLLVVLLLVLVQVLCVVVVHDRDPDPRSDPDPRDDPDDDDPPDDSVRSVVSSVVSVVVSVVRRVVSNVNSDD

Organism: NCBI:txid40998

InterPro domains:
  IPR021838 Protein of unknown function DUF3431 [PF11913] (1-223)

pLDDT: mean 91.59, std 11.33, range [40.31, 98.88]

Secondary structure (DSSP, 8-state):
-EE-TT---THHHHHSTTTBTTTSSBPP--EETT-TTSSS--SSS-SHHHHHHHHHHHHHGGG--SEEEE--S-SB-TTS-GGGTTBHHHHHHH--HHHHHHHSEEES----TTT-SS-B-TTTTTS--TT-HHHHHHHHHHHHH-TTSPPPS-BB--SSS-EEEEHHHHHTS-HHHHHHHHHHHHHSSS-HHHHHHHHHTTHHHHHHS-SB----HHHHHHHHHS---SSHHHHHHHHHHHHHHHHHHHHHHHHTTPPPP-------S----S----TT--HHHHHHHHHHHHHHHHHHHHHHHHHT--

Sequence (310 aa):
MASVKSSKVGWVDEELEDLLAPNGPFEKAIYVADDRTAPLHPIRNKGHEATIYLSYIIDNYDKLPDVSIFVHPDRWTWHNNELMDNDLAGMIRYLKPEKVVRDGYVNLRCHWIPGCPDWIHPHEGAKENMQKHEERAISERWKEIFPLDEMPQVLSQPCCAQFALSKDRIRAIPKQRYLYLRSWILRTPLEDYRSGRVFEYLWQYIFTGNGVVCPAMHVCYCEAYGICFDGEKQFDKWFELRYQKTEMESRIRKLQGKPVKDETDHGTSSHKKLIELGDGASVEDMQAAVTALQSEMKKLRDEAFLRGQP

Radius of gyration: 21.18 Å; chains: 1; bounding box: 53×47×61 Å